Protein 2B1M (pdb70)

InterPro domains:
  IPR000668 Peptidase C1A, papain C-terminal [PF00112] (2-223)
  IPR000668 Peptidase C1A, papain C-terminal [PR00705] (20-35)
  IPR000668 Peptidase C1A, papain C-terminal [PR00705] (168-178)
  IPR000668 Peptidase C1A, papain C-terminal [PR00705] (183-189)
  IPR000668 Peptidase C1A, papain C-terminal [SM00645] (2-223)
  IPR013128 Peptidase C1A [PTHR12411] (5-216)
  IPR025661 Cysteine peptidase, asparagine active site [PS00640] (183-202)
  IPR038765 Papain-like cysteine peptidase superfamily [SSF54001] (2-223)
  IPR039417 Papain-like cysteine endopeptidase [cd02248] (3-222)

Secondary structure (DSSP, 8-state):
--S-EEGGGTT--PPP-B--SS--HHHHHHHHHHHHHHHHHHS----B-HHHHHHH-TTSBTTTB--HHHHHHHHHHTT-B-BTTTS---SS-----GGG----B--SEEEEEE--TTS-HHHHHHHHHHHHHHS-EEEEE--TTGGG--SSEE--TT--SSPP--EEEEEEEEEEETTEEEEEEE-SB-TTSTBTTEEEEE--SS-TT-GGGTTSEEEEEE---

Foldseek 3Di:
DDQKDFLVVVPQFDAFAALPQFLQQQLVQQQRQLQNQLCVAPVDGFAFDSLLCLAPLVVAPRRQGGHNQSSLVVQQVLVATAGCVVRPDPSGHDHNPSVVGDDGRGFDHKDKDADDPVDFQVRLVVVQQVVLVNTKKKFFFQCPCQVVAAEDEDEQPPADPPQDRRHMWIFNMWHADPRWIWTWTAGRRALNGYPRRIHTYTGPPGDSLGRSSRSGMIMHTHHHD

Sequence (225 aa):
APESWDWSKKGVITKVKFQGQCGSGWAFSATGAIEAAHAIATGNLVSLSEQELIDCVDESEGCYNGWHYQSFEWVVKHGGIASEADYPYKARDGKCKANEIQDKVTIDNYGVQILSNESTESEAESSLQSFVLEQPISVSIDAKDFHFYSGGIYDGGNCSSPYGINHFVLIVGYGSEDGVDYWIAKNSWGEDWGIDGYIRIQRNTGNLLGVCGMNYFASYPIIEK

Radius of gyration: 16.28 Å; Cα contacts (8 Å, |Δi|>4): 530; chains: 1; bounding box: 42×42×36 Å

Nearest PDB structures (foldseek):
  2b1m-assembly1_A  TM=1.004E+00  e=3.656E-56  Pachyrhizus erosus
  2pns-assembly2_B  TM=9.482E-01  e=2.537E-30  Tabernaemontana divaricata
  1o0e-assembly2_B  TM=9.502E-01  e=4.317E-30  Tabernaemontana divaricata
  5ef4-assembly2_B  TM=9.274E-01  e=1.403E-27  Ambrosia artemisiifolia
  8v57-assembly1_A  TM=9.254E-01  e=4.066E-27  Mus musculus

Structure (mmCIF, N/CA/C/O backbone):
data_2B1M
#
_entry.id   2B1M
#
_cell.length_a   61.518
_cell.length_b   61.518
_cell.length_c   142.191
_cell.angle_alpha   90.00
_cell.angle_beta   90.00
_cell.angle_gamma   90.00
#
_symmetry.space_group_name_H-M   'P 41 21 2'
#
loop_
_entity.id
_entity.type
_entity.pdbx_description
1 polymer SPE31
2 branched alpha-L-fucopyranose-(1-3)-[2-acetamido-2-deoxy-beta-D-glucopyranose-(1-4)]2-acetamido-2-deoxy-beta-D-glucopyranose
3 non-polymer 'TETRAETHYLENE GLYCOL'
4 non-polym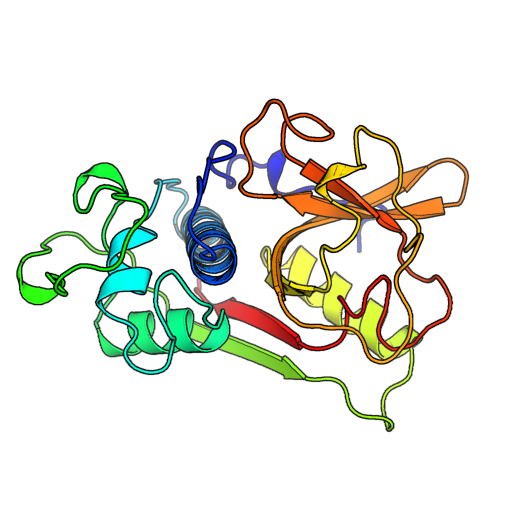er DI(HYDROXYETHYL)ETHER
5 water water
#
loop_
_atom_site.group_PDB
_atom_site.id
_atom_site.type_symbol
_atom_site.label_atom_id
_atom_site.label_alt_id
_atom_site.label_comp_id
_atom_site.label_asym_id
_atom_site.label_entity_id
_atom_site.label_seq_id
_atom_site.pdbx_PDB_ins_code
_atom_site.Cartn_x
_atom_site.Cartn_y
_atom_site.Cartn_z
_atom_site.occupancy
_atom_site.B_iso_or_equiv
_atom_site.auth_seq_id
_atom_site.auth_comp_id
_atom_site.auth_asym_id
_atom_site.auth_atom_id
_atom_site.pdbx_PDB_model_num
ATOM 1 N N . ALA A 1 2 ? 21.499 31.518 14.142 1.00 39.67 2 ALA A N 1
ATOM 2 C CA . ALA A 1 2 ? 21.319 31.386 15.617 1.00 38.75 2 ALA A CA 1
ATOM 3 C C . ALA A 1 2 ? 22.658 31.214 16.321 1.00 37.20 2 ALA A C 1
ATOM 4 O O . ALA A 1 2 ? 23.558 30.546 15.810 1.00 38.58 2 ALA A O 1
ATOM 6 N N . PRO A 1 3 ? 22.806 31.816 17.510 1.00 34.77 3 PRO A N 1
ATOM 7 C CA . PRO A 1 3 ? 24.047 31.722 18.285 1.00 34.74 3 PRO A CA 1
ATOM 8 C C . PRO A 1 3 ? 24.309 30.281 18.724 1.00 33.05 3 PRO A C 1
ATOM 9 O O . PRO A 1 3 ? 23.378 29.483 18.830 1.00 31.93 3 PRO A O 1
ATOM 13 N N . GLU A 1 4 ? 25.574 29.954 18.977 1.00 32.51 4 GLU A N 1
ATOM 14 C CA . GLU A 1 4 ? 25.941 28.616 19.435 1.00 32.68 4 GLU A CA 1
ATOM 15 C C . GLU A 1 4 ? 25.531 28.521 20.900 1.00 31.58 4 GLU A C 1
ATOM 16 O O . GLU A 1 4 ? 25.264 27.437 21.422 1.00 32.05 4 GLU A O 1
ATOM 18 N N . SER A 1 5 ? 25.499 29.677 21.559 1.00 29.08 5 SER A N 1
ATOM 19 C CA . SER A 1 5 ? 25.095 29.766 22.955 1.00 25.98 5 SER A CA 1
ATOM 20 C C . SER A 1 5 ? 24.399 31.106 23.156 1.00 25.74 5 SER A C 1
ATOM 21 O O . SER A 1 5 ? 24.608 32.047 22.387 1.00 27.41 5 SER A O 1
ATOM 24 N N . TRP A 1 6 ? 23.563 31.185 24.184 1.00 22.28 6 TRP A N 1
ATOM 25 C CA . TRP A 1 6 ? 22.824 32.404 24.486 1.00 19.54 6 TRP A CA 1
ATOM 26 C C . TRP A 1 6 ? 22.339 32.336 25.929 1.00 19.17 6 TRP A C 1
ATOM 27 O O . TRP A 1 6 ? 21.892 31.288 26.389 1.00 18.47 6 TRP A O 1
ATOM 38 N N . ASP A 1 7 ? 22.435 33.451 26.643 1.00 19.52 7 ASP A N 1
ATOM 39 C CA . ASP A 1 7 ? 22.005 33.486 28.033 1.00 21.03 7 ASP A CA 1
ATOM 40 C C . ASP A 1 7 ? 21.369 34.825 28.399 1.00 19.80 7 ASP A C 1
ATOM 41 O O . ASP A 1 7 ? 22.069 35.820 28.605 1.00 17.88 7 ASP A O 1
ATOM 46 N N . TRP A 1 8 ? 20.040 34.837 28.485 1.00 20.20 8 TRP A N 1
ATOM 47 C CA . TRP A 1 8 ? 19.298 36.041 28.842 1.00 19.37 8 TRP A CA 1
ATOM 48 C C . TRP A 1 8 ? 19.654 36.549 30.242 1.00 17.67 8 TRP A C 1
ATOM 49 O O . TRP A 1 8 ? 19.526 37.741 30.517 1.00 20.44 8 TRP A O 1
ATOM 60 N N . SER A 1 9 ? 20.102 35.657 31.124 1.00 15.09 9 SER A N 1
ATOM 61 C CA . SER A 1 9 ? 20.443 36.071 32.485 1.00 19.80 9 SER A CA 1
ATOM 62 C C . SER A 1 9 ? 21.675 36.976 32.531 1.00 20.80 9 SER A C 1
ATOM 63 O O . SER A 1 9 ? 22.020 37.511 33.582 1.00 24.11 9 SER A O 1
ATOM 66 N N . LYS A 1 10 ? 22.331 37.140 31.385 1.00 23.07 10 LYS A N 1
ATOM 67 C CA . LYS A 1 10 ? 23.507 38.000 31.278 1.00 25.49 10 LYS A CA 1
ATOM 68 C C . LYS A 1 10 ? 23.132 39.269 30.511 1.00 25.35 10 LYS A C 1
ATOM 69 O O . LYS A 1 10 ? 23.970 40.150 30.305 1.00 26.95 10 LYS A O 1
ATOM 75 N N . LYS A 1 11 ? 21.871 39.358 30.097 1.00 22.14 11 LYS A N 1
ATOM 76 C CA . LYS A 1 11 ? 21.394 40.495 29.312 1.00 22.38 11 LYS A CA 1
ATOM 77 C C . LYS A 1 11 ? 20.602 41.545 30.088 1.00 20.36 11 LYS A C 1
ATOM 78 O O . LYS A 1 11 ? 20.008 42.435 29.483 1.00 20.35 11 LYS A O 1
ATOM 84 N N . GLY A 1 12 ? 20.586 41.441 31.415 1.00 20.97 12 GLY A N 1
ATOM 85 C CA . GLY A 1 12 ? 19.866 42.408 32.233 1.00 19.63 12 GLY A CA 1
ATOM 86 C C . GLY A 1 12 ? 18.347 42.323 32.177 1.00 21.09 12 GLY A C 1
ATOM 87 O O . GLY A 1 12 ? 17.652 43.320 32.410 1.00 18.60 12 GLY 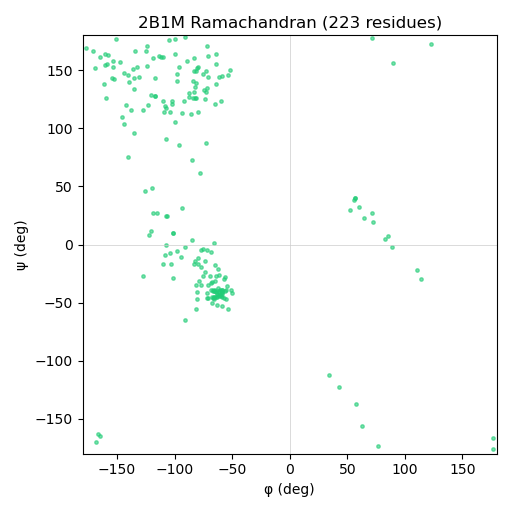A O 1
ATOM 88 N N . VAL A 1 13 ? 17.822 41.135 31.885 1.00 19.73 13 VAL A N 1
ATOM 89 C CA . VAL A 1 13 ? 16.378 40.946 31.796 1.00 19.94 13 VAL A CA 1
ATOM 90 C C . VAL A 1 13 ? 15.862 39.877 32.754 1.00 19.03 13 VAL A C 1
ATOM 91 O O . VAL A 1 13 ? 14.692 39.500 32.710 1.00 18.26 13 VAL A O 1
ATOM 95 N N . ILE A 1 14 ? 16.734 39.396 33.629 1.00 18.18 14 ILE A N 1
ATOM 96 C CA . ILE A 1 14 ? 16.344 38.373 34.590 1.00 19.87 14 ILE A CA 1
ATOM 97 C C . ILE A 1 14 ? 16.537 38.854 36.025 1.00 19.45 14 ILE A C 1
ATOM 98 O O . ILE A 1 14 ? 17.613 39.332 36.395 1.00 19.17 14 ILE A O 1
ATOM 103 N N . THR A 1 15 ? 15.488 38.728 36.832 1.00 20.08 15 THR A N 1
ATOM 104 C CA . THR A 1 15 ? 15.562 39.138 38.229 1.00 20.82 15 THR A CA 1
ATOM 105 C C . THR A 1 15 ? 16.440 38.144 38.987 1.00 20.94 15 THR A C 1
ATOM 106 O O . THR A 1 15 ? 16.811 37.097 38.451 1.00 21.53 15 THR A O 1
ATOM 110 N N . LYS A 1 16 ? 16.773 38.477 40.230 1.00 18.81 16 LYS A N 1
ATOM 111 C CA . LYS A 1 16 ? 17.596 37.599 41.055 1.00 18.72 16 LYS A CA 1
ATOM 112 C C . LYS A 1 16 ? 16.816 36.310 41.297 1.00 18.79 16 LYS A C 1
ATOM 113 O O . LYS A 1 16 ? 15.605 36.262 41.086 1.00 18.87 16 LYS A O 1
ATOM 119 N N . VAL A 1 17 ? 17.509 35.269 41.741 1.00 16.10 17 VAL A N 1
ATOM 120 C CA . VAL A 1 17 ? 16.860 34.000 42.029 1.00 18.58 17 VAL A CA 1
ATOM 121 C C . VAL A 1 17 ? 16.042 34.146 43.307 1.00 19.67 17 VAL A C 1
ATOM 122 O O . VAL A 1 17 ? 16.533 34.660 44.314 1.00 20.85 17 VAL A O 1
ATOM 126 N N . LYS A 1 18 ? 14.790 33.704 43.262 1.00 16.63 18 LYS A N 1
ATOM 127 C CA . LYS A 1 18 ? 13.912 33.798 44.417 1.00 16.89 18 LYS A CA 1
ATOM 128 C C . LYS A 1 18 ? 13.818 32.471 45.175 1.00 17.84 18 LYS A C 1
ATOM 129 O O . LYS A 1 18 ? 14.396 31.464 44.762 1.00 18.33 18 LYS A O 1
ATOM 135 N N . PHE A 1 19 ? 13.088 32.486 46.286 1.00 16.98 19 PHE A N 1
ATOM 136 C CA . PHE A 1 19 ? 12.923 31.314 47.145 1.00 19.50 19 PHE A CA 1
ATOM 137 C C . PHE A 1 19 ? 11.435 31.057 47.386 1.00 21.29 19 PHE A C 1
ATOM 138 O O . PHE A 1 19 ? 10.754 31.872 48.015 1.00 22.23 19 PHE A O 1
ATOM 146 N N . GLN A 1 20 ? 10.935 29.918 46.907 1.00 19.72 20 GLN A N 1
ATOM 147 C CA . GLN A 1 20 ? 9.514 29.584 47.045 1.00 19.47 20 GLN A CA 1
ATOM 148 C C . GLN A 1 20 ? 9.106 28.969 48.384 1.00 20.75 20 GLN A C 1
ATOM 149 O O . GLN A 1 20 ? 7.913 28.884 48.693 1.00 17.76 20 GLN A O 1
ATOM 155 N N . GLY A 1 21 ? 10.088 28.532 49.167 1.00 20.57 21 GLY A N 1
ATOM 156 C CA . GLY A 1 21 ? 9.796 27.932 50.457 1.00 21.86 21 GLY A CA 1
ATOM 157 C C . GLY A 1 21 ? 8.975 26.656 50.371 1.00 25.94 21 GLY A C 1
ATOM 158 O O . GLY A 1 21 ? 8.979 25.968 49.349 1.00 23.56 21 GLY A O 1
ATOM 159 N N . GLN A 1 22 ? 8.270 26.337 51.454 1.00 25.51 22 GLN A N 1
ATOM 160 C CA . GLN A 1 22 ? 7.439 25.139 51.508 1.00 27.12 22 GLN A CA 1
ATOM 161 C C . GLN A 1 22 ? 6.067 25.419 50.913 1.00 27.51 22 GLN A C 1
ATOM 162 O O . GLN A 1 22 ? 5.062 25.509 51.621 1.00 29.79 22 GLN A O 1
ATOM 168 N N . CYS A 1 23 ? 6.048 25.547 49.594 1.00 24.69 23 CYS A N 1
ATOM 169 C CA . CYS A 1 23 ? 4.840 25.832 48.835 1.00 21.69 23 CYS A CA 1
ATOM 170 C C . CYS A 1 23 ? 5.147 25.380 47.404 1.00 22.05 23 CYS A C 1
ATOM 171 O O . CYS A 1 23 ? 6.157 25.785 46.834 1.00 23.82 23 CYS A O 1
ATOM 174 N N . GLY A 1 24 ? 4.296 24.521 46.847 1.00 22.34 24 GLY A N 1
ATOM 175 C CA . GLY A 1 24 ? 4.508 24.025 45.493 1.00 20.91 24 GLY A CA 1
ATOM 176 C C . GLY A 1 24 ? 4.101 25.052 44.457 1.00 17.67 24 GLY A C 1
ATOM 177 O O . GLY A 1 24 ? 3.208 24.817 43.641 1.00 19.31 24 GLY A O 1
ATOM 178 N N . SER A 1 25 ? 4.776 26.194 44.483 1.00 17.84 25 SER A N 1
ATOM 179 C CA . SER A 1 25 ? 4.461 27.288 43.577 1.00 18.88 25 SER A CA 1
ATOM 180 C C . SER A 1 25 ? 5.478 27.514 42.466 1.00 18.67 25 SER A C 1
ATOM 181 O O . SER A 1 25 ? 5.587 28.623 41.944 1.00 18.21 25 SER A O 1
ATOM 184 N N . GLY A 1 26 ? 6.224 26.473 42.106 1.00 18.53 26 GLY A N 1
ATOM 185 C CA . GLY A 1 26 ? 7.203 26.622 41.042 1.00 18.52 26 GLY A CA 1
ATOM 186 C C . GLY A 1 26 ? 6.533 27.161 39.789 1.00 16.20 26 GLY A C 1
ATOM 187 O O . GLY A 1 26 ? 7.123 27.947 39.042 1.00 15.13 26 GLY A O 1
ATOM 188 N N . TRP A 1 27 ? 5.291 26.742 39.562 1.00 15.60 27 TRP A N 1
ATOM 189 C CA . TRP A 1 27 ? 4.539 27.192 38.394 1.00 17.23 27 TRP A CA 1
ATOM 190 C C . TRP A 1 27 ? 4.441 28.717 38.375 1.00 15.08 27 TRP A C 1
ATOM 191 O O . TRP A 1 27 ? 4.662 29.349 37.340 1.00 16.21 27 TRP A O 1
ATOM 202 N N . ALA A 1 28 ? 4.118 29.292 39.531 1.00 14.85 28 ALA A N 1
ATOM 203 C CA . ALA A 1 28 ? 3.982 30.738 39.694 1.00 15.76 28 ALA A CA 1
ATOM 204 C C . ALA A 1 28 ? 5.313 31.477 39.529 1.00 14.48 28 ALA A C 1
ATOM 205 O O . ALA A 1 28 ? 5.357 32.557 38.940 1.00 14.97 28 ALA A O 1
ATOM 207 N N . PHE A 1 29 ? 6.399 30.907 40.047 1.00 14.45 29 PHE A N 1
ATOM 208 C CA . PHE A 1 29 ? 7.698 31.561 39.908 1.00 16.44 29 PHE A CA 1
ATOM 209 C C . PHE A 1 29 ? 8.201 31.494 38.469 1.00 16.01 29 PHE A C 1
ATOM 210 O O . PHE A 1 29 ? 8.841 32.425 37.987 1.00 14.27 29 PHE A O 1
ATOM 218 N N . SER A 1 30 ? 7.908 30.398 37.779 1.00 16.26 30 SER A N 1
ATOM 219 C CA . SER A 1 30 ? 8.343 30.266 36.397 1.00 16.95 30 SER A CA 1
ATOM 220 C C . SER A 1 30 ? 7.576 31.274 35.549 1.00 14.13 30 SER A C 1
ATOM 221 O O . SER A 1 30 ? 8.110 31.817 34.581 1.00 16.03 30 SER A O 1
ATOM 224 N N . ALA A 1 31 ? 6.327 31.534 35.934 1.00 18.13 31 ALA A N 1
ATOM 225 C CA . ALA A 1 31 ? 5.472 32.481 35.221 1.00 16.43 31 ALA A CA 1
ATOM 226 C C . ALA A 1 31 ? 5.898 33.936 35.438 1.00 16.12 31 ALA A C 1
ATOM 227 O O . ALA A 1 31 ? 5.972 34.704 34.481 1.00 14.55 31 ALA A O 1
ATOM 229 N N . THR A 1 32 ? 6.175 34.319 36.684 1.00 16.48 32 THR A N 1
ATOM 230 C CA . THR A 1 32 ? 6.612 35.685 36.952 1.00 16.89 32 THR A CA 1
ATOM 231 C C . THR A 1 32 ? 7.976 35.907 36.303 1.00 15.49 32 THR A C 1
ATOM 232 O O . THR A 1 32 ? 8.234 36.965 35.728 1.00 14.78 32 THR A O 1
ATOM 236 N N . GLY A 1 33 ? 8.844 34.901 36.388 1.00 13.57 33 GLY A N 1
ATOM 237 C CA . GLY A 1 33 ? 10.164 35.012 35.793 1.00 11.34 33 GLY A CA 1
ATOM 238 C C . GLY A 1 33 ? 10.117 35.267 34.292 1.00 13.22 33 GLY A C 1
ATOM 239 O O . GLY A 1 33 ? 10.916 36.042 33.764 1.00 13.74 33 GLY A O 1
ATOM 240 N N . ALA A 1 34 ? 9.186 34.610 33.604 1.00 14.55 34 ALA A N 1
ATOM 241 C CA . ALA A 1 34 ? 9.027 34.771 32.159 1.00 15.65 34 ALA A CA 1
ATOM 242 C C . ALA A 1 34 ? 8.423 36.138 31.829 1.00 13.96 34 ALA A C 1
ATOM 243 O O . ALA A 1 34 ? 8.838 36.795 30.879 1.00 16.33 34 ALA A O 1
ATOM 245 N N . ILE A 1 35 ? 7.435 36.563 32.608 1.00 14.55 35 ILE A N 1
ATOM 246 C CA . ILE A 1 35 ? 6.815 37.863 32.370 1.00 15.90 35 ILE A CA 1
ATOM 247 C C . ILE A 1 35 ? 7.821 38.976 32.659 1.00 15.06 35 ILE A C 1
ATOM 248 O O . ILE A 1 35 ? 7.901 39.962 31.922 1.00 18.78 35 ILE A O 1
ATOM 253 N N . GLU A 1 36 ? 8.602 38.807 33.723 1.00 17.17 36 GLU A N 1
ATOM 254 C CA . GLU A 1 36 ? 9.611 39.799 34.079 1.00 16.36 36 GLU A CA 1
ATOM 255 C C . GLU A 1 36 ? 10.590 39.969 32.916 1.00 15.71 36 GLU A C 1
ATOM 256 O O . GLU A 1 36 ? 10.927 41.089 32.537 1.00 17.51 36 GLU A O 1
ATOM 262 N N 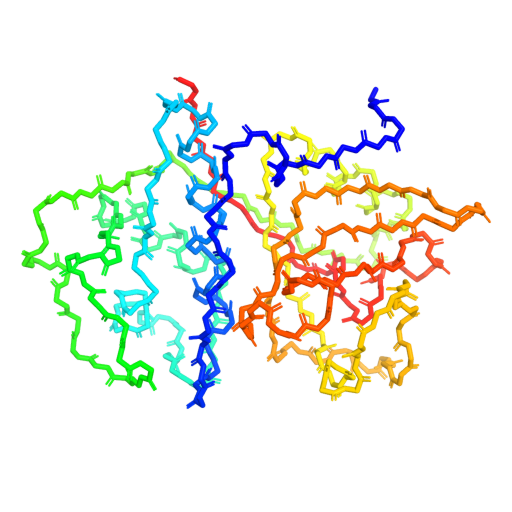. ALA A 1 37 ? 11.034 38.850 32.346 1.00 16.74 37 ALA A N 1
ATOM 263 C CA . ALA A 1 37 ? 11.971 38.882 31.224 1.00 18.15 37 ALA A CA 1
ATOM 264 C C . ALA A 1 37 ? 11.345 39.472 29.960 1.00 17.76 37 ALA A C 1
ATOM 265 O O . ALA A 1 37 ? 11.911 40.369 29.336 1.00 19.90 37 ALA A O 1
ATOM 267 N N . ALA A 1 38 ? 10.177 38.969 29.580 1.00 16.81 38 ALA A N 1
ATOM 268 C CA . ALA A 1 38 ? 9.513 39.467 28.383 1.00 16.88 38 ALA A CA 1
ATOM 269 C C . ALA A 1 38 ? 9.241 40.972 28.493 1.00 17.35 38 ALA A C 1
ATOM 270 O O . ALA A 1 38 ? 9.393 41.713 27.521 1.00 18.48 38 ALA A O 1
ATOM 272 N N . HIS A 1 39 ? 8.856 41.421 29.682 1.00 16.99 39 HIS A N 1
ATOM 273 C CA . HIS A 1 39 ? 8.570 42.836 29.899 1.00 17.43 39 HIS A CA 1
ATOM 274 C C . HIS A 1 39 ? 9.841 43.674 29.751 1.00 18.72 39 HIS A C 1
ATOM 275 O O . HIS A 1 39 ? 9.833 44.722 29.097 1.00 17.60 39 HIS A O 1
ATOM 282 N N . ALA A 1 40 ? 10.931 43.204 30.353 1.00 16.98 40 ALA A N 1
ATOM 283 C CA . ALA A 1 40 ? 12.211 43.904 30.289 1.00 19.63 40 ALA A CA 1
ATOM 284 C C . ALA A 1 40 ? 12.736 43.958 28.859 1.00 20.11 40 ALA A C 1
ATOM 285 O O . ALA A 1 40 ? 13.279 44.976 28.427 1.00 21.13 40 ALA A O 1
ATOM 287 N N . ILE A 1 41 ? 12.580 42.854 28.133 1.00 17.22 41 ILE A N 1
ATOM 288 C CA . ILE A 1 41 ? 13.029 42.777 26.747 1.00 18.67 41 ILE A CA 1
ATOM 289 C C . ILE A 1 41 ? 12.235 43.744 25.868 1.00 20.78 41 ILE A C 1
ATOM 290 O O . ILE A 1 41 ? 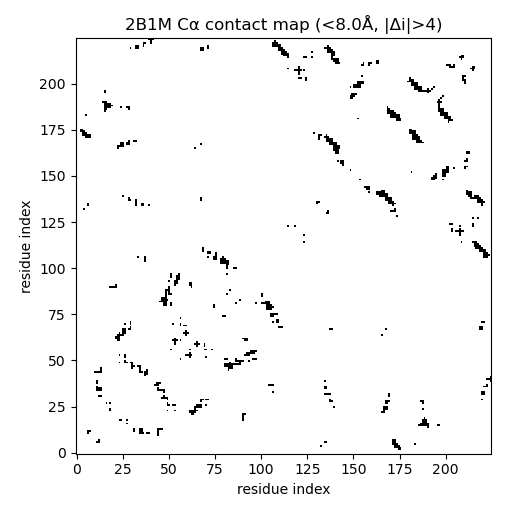12.792 44.408 24.998 1.00 20.69 41 ILE A O 1
ATOM 295 N N . ALA A 1 42 ? 10.934 43.835 26.119 1.00 21.92 42 ALA A N 1
ATOM 296 C CA . ALA A 1 42 ? 10.062 44.698 25.333 1.00 23.06 42 ALA A CA 1
ATOM 297 C C . ALA A 1 42 ? 10.062 46.180 25.714 1.00 22.81 42 ALA A C 1
ATOM 298 O O . ALA A 1 42 ? 9.936 47.045 24.845 1.00 25.71 42 ALA A O 1
ATOM 300 N N . THR A 1 43 ? 10.209 46.476 27.000 1.00 22.06 43 THR A N 1
ATOM 301 C CA . THR A 1 43 ? 10.156 47.860 27.466 1.00 22.78 43 THR A CA 1
ATOM 302 C C . THR A 1 43 ? 11.461 48.470 27.961 1.00 23.67 43 THR A C 1
ATOM 303 O O . THR A 1 43 ? 11.559 49.692 28.085 1.00 22.06 43 THR A O 1
ATOM 307 N N . GLY A 1 44 ? 12.450 47.631 28.259 1.00 22.16 44 GLY A N 1
ATOM 308 C CA . GLY A 1 44 ? 13.717 48.143 28.750 1.00 19.98 44 GLY A CA 1
ATOM 309 C C . GLY A 1 44 ? 13.725 48.364 30.254 1.00 21.43 44 GLY A C 1
ATOM 310 O O . GLY A 1 44 ? 14.674 48.925 30.802 1.00 25.24 44 GLY A O 1
ATOM 311 N N . ASN A 1 45 ? 12.667 47.923 30.926 1.00 19.71 45 ASN A N 1
ATOM 312 C CA . ASN A 1 45 ? 12.552 48.081 32.375 1.00 20.63 45 ASN A CA 1
ATOM 313 C C . ASN A 1 45 ? 12.367 46.726 33.043 1.00 20.36 45 ASN A C 1
ATOM 314 O O . ASN A 1 45 ? 11.400 46.021 32.756 1.00 19.52 45 ASN A O 1
ATOM 319 N N . LEU A 1 46 ? 13.292 46.365 33.929 1.00 19.80 46 LEU A N 1
ATOM 320 C CA . LEU A 1 46 ? 13.204 45.094 34.645 1.00 18.01 46 LEU A CA 1
ATOM 321 C C . LEU A 1 46 ? 12.697 45.319 36.064 1.00 19.92 46 LEU A C 1
ATOM 322 O O . LEU A 1 46 ? 13.310 46.050 36.845 1.00 19.57 46 LEU A O 1
ATOM 327 N N . VAL A 1 47 ? 11.576 44.685 36.393 1.00 19.02 47 VAL A N 1
ATOM 328 C CA . VAL A 1 47 ? 10.987 44.807 37.716 1.00 20.72 47 VAL A CA 1
ATOM 329 C C . VAL A 1 47 ? 10.471 43.447 38.179 1.00 22.84 47 VAL A C 1
ATOM 330 O O . VAL A 1 47 ? 9.913 42.683 37.392 1.00 21.85 47 VAL A O 1
ATOM 334 N N . SER A 1 48 ? 10.673 43.150 39.459 1.00 21.29 48 SER A N 1
ATOM 335 C CA . SER A 1 48 ? 10.237 41.885 40.042 1.00 19.49 48 SER A CA 1
ATOM 336 C C . SER A 1 48 ? 8.715 41.855 40.175 1.00 19.38 48 SER A C 1
ATOM 337 O O . SER A 1 48 ? 8.107 42.826 40.635 1.00 19.02 48 SER A O 1
ATOM 340 N N . LEU A 1 49 ? 8.105 40.734 39.786 1.00 16.91 49 LEU A N 1
ATOM 341 C CA . LEU A 1 49 ? 6.650 40.595 39.831 1.00 17.46 49 LEU A CA 1
ATOM 342 C C . LEU A 1 49 ? 6.129 39.598 40.872 1.00 18.05 49 LEU A C 1
ATOM 343 O O . LEU A 1 49 ? 6.861 38.732 41.349 1.00 16.86 49 LEU A O 1
ATOM 348 N N . SER A 1 50 ? 4.847 39.727 41.198 1.00 18.50 50 SER A N 1
ATOM 349 C CA . SER A 1 50 ? 4.193 38.925 42.234 1.00 18.05 50 SER A CA 1
ATOM 350 C C . SER A 1 50 ? 3.722 37.492 41.982 1.00 16.23 50 SER A C 1
ATOM 351 O O . SER A 1 50 ? 2.787 37.253 41.216 1.00 16.50 50 SER A O 1
ATOM 354 N N . GLU A 1 51 ? 4.352 36.541 42.671 1.00 16.35 51 GLU A N 1
ATOM 355 C CA . GLU A 1 51 ? 3.959 35.137 42.567 1.00 17.03 51 GLU A CA 1
ATOM 356 C C . GLU A 1 51 ? 2.696 34.933 43.403 1.00 17.10 51 GLU A C 1
ATOM 357 O O . GLU A 1 51 ? 1.831 34.131 43.056 1.00 16.35 51 GLU A O 1
ATOM 363 N N . GLN A 1 52 ? 2.603 35.659 44.517 1.00 18.66 52 GLN A N 1
ATOM 364 C CA . GLN A 1 52 ? 1.455 35.535 45.410 1.00 15.98 52 GLN A CA 1
ATOM 365 C C . GLN A 1 52 ? 0.146 35.893 44.712 1.00 14.67 52 GLN A C 1
ATOM 366 O O . GLN A 1 52 ? -0.872 35.246 44.943 1.00 18.56 52 GLN A O 1
ATOM 372 N N . GLU A 1 53 ? 0.158 36.918 43.864 1.00 16.57 53 GLU A N 1
ATOM 373 C CA . GLU A 1 53 ? -1.076 37.272 43.164 1.00 19.42 53 GLU A CA 1
ATOM 374 C C . GLU A 1 53 ? -1.561 36.077 42.335 1.00 19.76 53 GLU A C 1
ATOM 375 O O . GLU A 1 53 ? -2.755 35.786 42.292 1.00 18.89 53 GLU A O 1
ATOM 381 N N . LEU A 1 54 ? -0.636 35.373 41.688 1.00 14.92 54 LEU A N 1
ATOM 382 C CA . LEU A 1 54 ? -1.022 34.211 40.889 1.00 16.18 54 LEU A CA 1
ATOM 383 C C . LEU A 1 54 ? -1.557 33.099 41.785 1.00 13.99 54 LEU A C 1
ATOM 384 O O . LEU A 1 54 ? -2.588 32.491 41.495 1.00 15.57 54 LEU A O 1
ATOM 389 N N . ILE A 1 55 ? -0.846 32.837 42.876 1.00 16.42 55 ILE A N 1
ATOM 390 C CA . ILE A 1 55 ? -1.243 31.807 43.827 1.00 17.51 55 ILE A CA 1
ATOM 391 C C . ILE A 1 55 ? -2.669 32.023 44.337 1.00 18.55 55 ILE A C 1
ATOM 392 O O . ILE A 1 55 ? -3.469 31.085 44.371 1.00 18.17 55 ILE A O 1
ATOM 397 N N . ASP A 1 56 ? -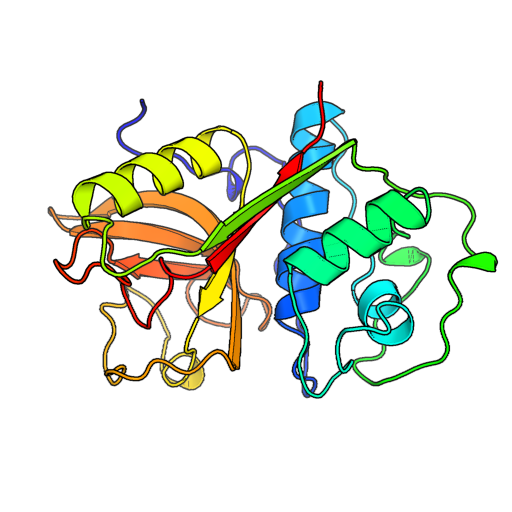2.980 33.261 44.717 1.00 18.57 56 ASP A N 1
ATOM 398 C CA . ASP A 1 56 ? -4.301 33.608 45.247 1.00 21.48 56 ASP A CA 1
ATOM 399 C C . ASP A 1 56 ? -5.393 33.782 44.201 1.00 21.89 56 ASP A C 1
ATOM 400 O O . ASP A 1 56 ? -6.562 33.499 44.467 1.00 20.51 56 ASP A O 1
ATOM 405 N N . CYS A 1 57 ? -5.014 34.245 43.015 1.00 20.31 57 CYS A N 1
ATOM 406 C CA . CYS A 1 57 ? -5.997 34.551 41.984 1.00 20.65 57 CYS A CA 1
ATOM 407 C C . CYS A 1 57 ? -6.258 33.594 40.828 1.00 21.73 57 CYS A C 1
ATOM 408 O O . CYS A 1 57 ? -7.365 33.580 40.296 1.00 20.79 57 CYS A O 1
ATOM 411 N N . VAL A 1 58 ? -5.261 32.815 40.417 1.00 21.26 58 VAL A N 1
ATOM 412 C CA . VAL A 1 58 ? -5.466 31.879 39.311 1.00 20.92 58 VAL A CA 1
ATOM 413 C C . VAL A 1 58 ? -6.336 30.720 39.802 1.00 21.21 58 VAL A C 1
ATOM 414 O O . VAL A 1 58 ? -5.825 29.694 40.256 1.00 20.97 58 VAL A O 1
ATOM 418 N N . ASP A 1 59 ? -7.653 30.903 39.712 1.00 22.29 59 ASP A N 1
ATOM 419 C CA . ASP A 1 59 ? -8.620 29.900 40.162 1.00 25.21 59 ASP A CA 1
ATOM 420 C C . ASP A 1 59 ? -8.482 28.521 39.527 1.00 26.00 59 ASP A C 1
ATOM 421 O O . ASP A 1 59 ? -8.863 27.520 40.135 1.00 22.54 59 ASP A O 1
ATOM 426 N N . GLU A 1 60 ? -7.962 28.460 38.305 1.00 25.97 60 GLU A N 1
ATOM 427 C CA . GLU A 1 60 ? -7.807 27.172 37.639 1.00 27.86 60 GLU A CA 1
ATOM 428 C C . GLU A 1 60 ? -6.659 26.353 38.228 1.00 25.63 60 GLU A C 1
ATOM 429 O O . GLU A 1 60 ? -6.643 25.130 38.114 1.00 23.03 60 GLU A O 1
ATOM 435 N N . SER A 1 61 ? -5.704 27.030 38.858 1.00 23.14 61 SER A N 1
ATOM 436 C CA . SER A 1 61 ? -4.579 26.346 39.490 1.00 24.02 61 SER A CA 1
ATOM 437 C C . SER A 1 61 ? -4.948 26.054 40.938 1.00 24.89 61 SER A C 1
ATOM 438 O O . SER A 1 61 ? -6.027 26.428 41.392 1.00 26.27 61 SER A O 1
ATOM 441 N N . GLU A 1 62 ? -4.050 25.396 41.664 1.00 26.64 62 GLU A N 1
ATOM 442 C CA . GLU A 1 62 ? -4.313 25.050 43.056 1.00 28.82 62 GLU A CA 1
ATOM 443 C C . GLU A 1 62 ? -3.322 25.645 44.059 1.00 24.60 62 GLU A C 1
ATOM 444 O O . GLU A 1 62 ? -2.808 24.940 44.925 1.00 24.89 62 GLU A O 1
ATOM 450 N N . GLY A 1 63 ? -3.064 26.943 43.933 1.00 25.28 63 GLY A N 1
ATOM 451 C CA . GLY A 1 63 ? -2.159 27.628 44.839 1.00 23.53 63 GLY A CA 1
ATOM 452 C C . GLY A 1 63 ? -0.871 26.908 45.199 1.00 26.80 63 GLY A C 1
ATOM 453 O O . GLY A 1 63 ? -0.088 26.546 44.321 1.00 23.16 63 GLY A O 1
ATOM 454 N N . CYS A 1 64 ? -0.652 26.699 46.497 1.00 23.07 64 CYS A N 1
ATOM 455 C CA . CYS A 1 64 ? 0.560 26.036 46.963 1.00 23.17 64 CYS A CA 1
ATOM 456 C C . CYS A 1 64 ? 0.610 24.525 46.762 1.00 23.80 64 CYS A C 1
ATOM 457 O O . CYS A 1 64 ? 1.622 23.899 47.078 1.00 25.01 64 CYS A O 1
ATOM 460 N N . TYR A 1 65 ? -0.467 23.928 46.257 1.00 23.60 65 TYR A N 1
ATOM 461 C CA . TYR A 1 65 ? -0.451 22.489 46.007 1.00 25.20 65 TYR A CA 1
ATOM 462 C C . TYR A 1 65 ? 0.262 22.295 44.674 1.00 27.27 65 TYR A C 1
ATOM 463 O O . TYR A 1 65 ? 1.231 21.545 44.575 1.00 24.80 65 TYR A O 1
ATOM 472 N N . ASN A 1 66 ? -0.244 22.973 43.648 1.00 25.60 66 ASN A N 1
ATOM 473 C CA . ASN A 1 66 ? 0.346 22.946 42.314 1.00 24.72 66 ASN A CA 1
ATOM 474 C C . ASN A 1 66 ? -0.450 23.880 41.414 1.00 22.90 66 ASN A C 1
ATOM 475 O O . ASN A 1 66 ? -1.516 24.360 41.795 1.00 23.50 66 ASN A O 1
ATOM 480 N N . GLY A 1 67 ? 0.078 24.148 40.226 1.00 24.03 67 GLY A N 1
ATOM 481 C CA . GLY A 1 67 ? -0.596 25.041 39.301 1.00 18.75 67 GLY A CA 1
ATOM 482 C C . GLY A 1 67 ? 0.029 24.984 37.925 1.00 18.41 67 GLY A C 1
ATOM 483 O O . GLY A 1 67 ? 0.872 24.125 37.657 1.00 17.84 67 GLY A O 1
ATOM 484 N N . TRP A 1 68 ? -0.364 25.904 37.051 1.00 15.92 68 TRP A N 1
ATOM 485 C CA . TRP A 1 68 ? 0.155 25.905 35.692 1.00 16.25 68 TRP A CA 1
ATOM 486 C C . TRP A 1 68 ? 0.670 27.233 35.177 1.00 16.98 68 TRP A C 1
ATOM 487 O O . TRP A 1 68 ? 0.117 28.295 35.471 1.00 16.67 68 TRP A O 1
ATOM 498 N N . HIS A 1 69 ? 1.726 27.150 34.376 1.00 16.72 69 HIS A N 1
ATOM 499 C CA . HIS A 1 69 ? 2.326 28.329 33.783 1.00 16.97 69 HIS A CA 1
ATOM 500 C C . HIS A 1 69 ? 1.381 29.008 32.788 1.00 17.29 69 HIS A C 1
ATOM 501 O O . HIS A 1 69 ? 1.227 30.228 32.817 1.00 17.94 69 HIS A O 1
ATOM 508 N N . TYR A 1 70 ? 0.734 28.231 31.919 1.00 15.97 70 TYR A N 1
ATOM 509 C CA . TYR A 1 70 ? -0.159 28.832 30.926 1.00 16.91 70 TYR A CA 1
ATOM 510 C C . TYR A 1 70 ? -1.414 29.462 31.541 1.00 19.07 70 TYR A C 1
ATOM 511 O O . TYR A 1 70 ? -1.925 30.457 31.028 1.00 16.54 70 TYR A O 1
ATOM 520 N N . GLN A 1 71 ? -1.910 28.890 32.635 1.00 19.16 71 GLN A N 1
ATOM 521 C CA . GLN A 1 71 ? -3.093 29.439 33.290 1.00 19.04 71 GLN A CA 1
ATOM 522 C C . GLN A 1 71 ? -2.746 30.783 33.933 1.00 20.05 71 GLN A C 1
ATOM 523 O O . GLN A 1 71 ? -3.604 31.653 34.092 1.00 17.23 71 GLN A O 1
ATOM 529 N N . SER A 1 72 ? -1.478 30.949 34.296 1.00 17.79 72 SER A N 1
ATOM 530 C CA . SER A 1 72 ? -1.020 32.191 34.903 1.00 19.19 72 SER A CA 1
ATOM 531 C C . SER A 1 72 ? -0.997 33.298 33.846 1.00 20.00 72 SER A C 1
ATOM 532 O O . SER A 1 72 ? -1.458 34.412 34.093 1.00 18.62 72 SER A O 1
ATOM 535 N N . PHE A 1 73 ? -0.458 32.985 32.670 1.00 15.98 73 PHE A N 1
ATOM 536 C CA . PHE A 1 73 ? -0.385 33.958 31.581 1.00 17.93 73 PHE A CA 1
ATOM 537 C C . PHE A 1 73 ? -1.796 34.360 31.145 1.00 15.95 73 PHE A C 1
ATOM 538 O O . PHE A 1 73 ? -2.079 35.535 30.909 1.00 17.61 73 PHE A O 1
ATOM 546 N N . GLU A 1 74 ? -2.683 33.376 31.046 1.00 20.51 74 GLU A N 1
ATOM 547 C CA . GLU A 1 74 ? -4.060 33.637 30.647 1.00 19.87 74 GLU A CA 1
ATOM 548 C C . GLU A 1 74 ? -4.723 34.575 31.652 1.00 18.54 74 GLU A C 1
ATOM 549 O O . GLU A 1 74 ? -5.429 35.511 31.271 1.00 16.09 74 GLU A O 1
ATOM 555 N N . TRP A 1 75 ? -4.494 34.318 32.937 1.00 17.74 75 TRP A N 1
ATOM 556 C CA . TRP A 1 75 ? -5.065 35.145 33.998 1.00 16.86 75 TRP A CA 1
ATOM 557 C C . TRP A 1 75 ? -4.565 36.585 33.882 1.00 17.32 75 TRP A C 1
ATOM 558 O O . TRP A 1 75 ? -5.328 37.533 34.066 1.00 16.90 75 TRP A O 1
ATOM 569 N N . VAL A 1 76 ? -3.278 36.738 33.577 1.00 16.34 76 VAL A N 1
ATOM 570 C CA . VAL A 1 76 ? -2.658 38.052 33.449 1.00 16.68 76 VAL A CA 1
ATOM 571 C C . VAL A 1 76 ? -3.237 38.854 32.284 1.00 15.59 76 VAL A C 1
ATOM 572 O O . VAL A 1 76 ? -3.430 40.067 32.393 1.00 14.56 76 VAL A O 1
ATOM 576 N N . VAL A 1 77 ? -3.515 38.179 31.172 1.00 15.97 77 VAL A N 1
ATOM 577 C CA . VAL A 1 77 ? -4.107 38.840 30.015 1.00 18.34 77 VAL A CA 1
ATOM 578 C C . VAL A 1 77 ? -5.528 39.273 30.377 1.00 16.58 77 VAL A C 1
ATOM 579 O O . VAL A 1 77 ? -5.947 40.393 30.102 1.00 18.41 77 VAL A O 1
ATOM 583 N N . LYS A 1 78 ? -6.258 38.366 31.011 1.00 18.28 78 LYS A N 1
ATOM 584 C CA . LYS A 1 78 ? -7.639 38.608 31.399 1.00 22.31 78 LYS A CA 1
ATOM 585 C C . LYS A 1 78 ? -7.826 39.711 32.446 1.00 20.65 78 LYS A C 1
ATOM 586 O O . LYS A 1 78 ? -8.846 40.410 32.443 1.00 19.04 78 LYS A O 1
ATOM 592 N N . HIS A 1 79 ? -6.843 39.875 33.328 1.00 18.88 79 HIS A N 1
ATOM 593 C CA . HIS A 1 79 ? -6.941 40.877 34.382 1.00 19.71 79 HIS A CA 1
ATOM 594 C C . HIS A 1 79 ? -6.083 42.124 34.230 1.00 19.19 79 HIS A C 1
ATOM 595 O O . HIS A 1 79 ? -5.750 42.781 35.215 1.00 20.50 79 HIS A O 1
ATOM 602 N N . GLY A 1 80 ? -5.727 42.442 32.991 1.00 20.11 80 GLY A N 1
ATOM 603 C CA . GLY A 1 80 ? -4.952 43.640 32.721 1.00 23.35 80 GLY A CA 1
ATOM 604 C C . GLY A 1 80 ? -3.543 43.749 33.271 1.00 22.30 80 GLY A C 1
ATOM 605 O O . GLY A 1 80 ? -3.031 44.854 33.431 1.00 22.42 80 GLY A O 1
ATOM 606 N N . GLY A 1 81 ? -2.905 42.627 33.574 1.00 22.55 81 GLY A N 1
ATOM 607 C CA . GLY A 1 81 ? -1.547 42.707 34.074 1.00 18.93 81 GLY A CA 1
ATOM 608 C C . GLY A 1 81 ? -1.321 42.069 35.425 1.00 22.97 81 GLY A C 1
ATOM 609 O O . GLY A 1 81 ? -2.263 41.661 36.109 1.00 20.63 81 GLY A O 1
ATOM 610 N N . ILE A 1 82 ? -0.054 41.999 35.813 1.00 21.43 82 ILE A N 1
ATOM 611 C CA . ILE A 1 82 ? 0.327 41.398 37.079 1.00 17.92 82 ILE A CA 1
ATOM 612 C C . ILE A 1 82 ? 0.979 42.426 38.010 1.00 18.03 82 ILE A C 1
ATOM 613 O O . ILE A 1 82 ? 1.707 43.316 37.564 1.00 17.93 82 ILE A O 1
ATOM 618 N N . ALA A 1 83 ? 0.699 42.292 39.302 1.00 18.83 83 ALA A N 1
ATOM 619 C CA . ALA A 1 83 ? 1.224 43.191 40.328 1.00 16.85 83 ALA A CA 1
ATOM 620 C C . ALA A 1 83 ? 2.715 42.976 40.548 1.00 17.88 83 ALA A C 1
ATOM 621 O O . ALA A 1 83 ? 3.262 41.942 40.169 1.00 17.58 83 ALA A O 1
ATOM 623 N N . SER A 1 84 ? 3.368 43.953 41.170 1.00 16.04 84 SER A N 1
ATOM 624 C CA . SER A 1 84 ? 4.798 43.851 41.435 1.00 16.67 84 SER A CA 1
ATOM 625 C C . SER A 1 84 ? 5.031 43.058 42.712 1.00 17.52 84 SER A C 1
ATOM 626 O O . SER A 1 84 ? 4.129 42.906 43.537 1.00 14.57 84 SER A O 1
ATOM 629 N N . GLU A 1 85 ? 6.249 42.550 42.859 1.00 18.56 85 GLU A N 1
ATOM 630 C CA . GLU A 1 85 ? 6.635 41.779 44.032 1.00 21.44 85 GLU A CA 1
ATOM 631 C C . GLU A 1 85 ? 6.447 42.645 45.276 1.00 20.04 85 GLU A C 1
ATOM 632 O O . GLU A 1 85 ? 5.973 42.176 46.315 1.00 24.59 85 GLU A O 1
ATOM 638 N N . ALA A 1 86 ? 6.820 43.914 45.152 1.00 21.95 86 ALA A N 1
ATOM 639 C CA . ALA A 1 86 ? 6.714 44.868 46.248 1.00 21.76 86 ALA A CA 1
ATOM 640 C C . ALA A 1 86 ? 5.269 45.126 46.686 1.00 23.04 86 ALA A C 1
ATOM 641 O O . ALA A 1 86 ? 4.968 45.134 47.880 1.00 24.11 86 ALA A O 1
ATOM 643 N N . ASP A 1 87 ? 4.375 45.322 45.722 1.00 22.83 87 ASP A N 1
ATOM 644 C CA . ASP A 1 87 ? 2.976 45.608 46.029 1.00 24.19 87 ASP A CA 1
ATOM 645 C C . ASP A 1 87 ? 2.108 44.425 46.451 1.00 24.18 87 ASP A C 1
ATOM 646 O O . ASP A 1 87 ? 1.055 44.617 47.057 1.00 23.39 87 ASP A O 1
ATOM 651 N N . TYR A 1 88 ? 2.532 43.207 46.135 1.00 21.94 88 TYR A N 1
ATOM 652 C CA . TYR A 1 88 ? 1.752 42.023 46.492 1.00 22.05 88 TYR A CA 1
ATOM 653 C C . TYR A 1 88 ? 2.764 40.969 46.932 1.00 23.43 88 TYR A C 1
ATOM 654 O O . TYR A 1 88 ? 3.055 40.023 46.199 1.00 23.42 88 TYR A O 1
ATOM 663 N N . PRO A 1 89 ? 3.315 41.132 48.150 1.00 22.91 89 PRO A N 1
ATOM 664 C CA . PRO A 1 89 ? 4.316 40.255 48.771 1.00 20.83 89 PRO A CA 1
ATOM 665 C C . PRO A 1 89 ? 4.002 38.766 48.813 1.00 19.26 89 PRO A C 1
ATOM 666 O O . PRO A 1 89 ? 2.844 38.350 48.896 1.00 21.46 89 PRO A O 1
ATOM 670 N N . TYR A 1 90 ? 5.069 37.974 48.783 1.00 19.17 90 TYR A N 1
ATOM 671 C CA . TYR A 1 90 ? 4.970 36.524 48.806 1.00 20.80 90 TYR A CA 1
ATOM 672 C C . TYR A 1 90 ? 4.778 36.006 50.234 1.00 22.70 90 TYR A C 1
ATOM 673 O O . TYR A 1 90 ? 5.560 36.328 51.127 1.00 24.53 90 TYR A O 1
ATOM 682 N N . LYS A 1 91 ? 3.733 35.208 50.436 1.00 23.70 91 LYS A N 1
ATOM 683 C CA . LYS A 1 91 ? 3.414 34.641 51.748 1.00 25.52 91 LYS A CA 1
ATOM 684 C C . LYS A 1 91 ? 3.697 33.141 51.814 1.00 29.30 91 LYS A C 1
ATOM 685 O O . LYS A 1 91 ? 3.635 32.532 52.883 1.00 30.13 91 LYS A O 1
ATOM 691 N N . ALA A 1 92 ? 3.994 32.545 50.666 1.00 28.17 92 ALA A N 1
ATOM 692 C CA . ALA A 1 92 ? 4.286 31.118 50.610 1.00 28.27 92 ALA A CA 1
ATOM 693 C C . ALA A 1 92 ? 3.128 30.254 51.097 1.00 28.12 92 ALA A C 1
ATOM 694 O O . ALA A 1 92 ? 3.342 29.192 51.676 1.00 26.21 92 ALA A O 1
ATOM 696 N N . ARG A 1 93 ? 1.903 30.718 50.879 1.00 29.60 93 ARG A N 1
ATOM 697 C CA . ARG A 1 93 ? 0.715 29.956 51.254 1.00 28.30 93 ARG A CA 1
ATOM 698 C C . ARG A 1 93 ? -0.509 30.544 50.563 1.00 28.45 93 ARG A C 1
ATOM 699 O O . ARG A 1 93 ? -0.470 31.673 50.087 1.00 29.48 93 ARG A O 1
ATOM 707 N N . ASP A 1 94 ? -1.586 29.768 50.491 1.00 29.15 94 ASP A N 1
ATOM 708 C CA . ASP A 1 94 ? -2.816 30.224 49.853 1.00 31.13 94 ASP A CA 1
ATOM 709 C C . ASP A 1 94 ? -3.337 31.480 50.542 1.00 33.49 94 ASP A C 1
ATOM 710 O O . ASP A 1 94 ? -3.201 31.634 51.755 1.00 35.97 94 ASP A O 1
ATOM 715 N N . GLY A 1 95 ? -3.920 32.383 49.761 1.00 30.11 95 GLY A N 1
ATOM 716 C CA . GLY A 1 95 ? -4.448 33.612 50.320 1.00 29.85 95 GLY A CA 1
ATOM 717 C C . GLY A 1 95 ? -5.623 34.126 49.513 1.00 30.39 95 GLY A C 1
ATOM 718 O O . GLY A 1 95 ? -5.990 33.535 48.494 1.00 28.10 95 GLY A O 1
ATOM 719 N N . LYS A 1 96 ? -6.223 35.220 49.968 1.00 30.10 96 LYS A N 1
ATOM 720 C CA . LYS A 1 96 ? -7.357 35.794 49.261 1.00 29.48 96 LYS A CA 1
ATOM 721 C C . LYS A 1 96 ? -6.865 36.664 48.118 1.00 25.32 96 LYS A C 1
ATOM 722 O O . LYS A 1 96 ? -5.936 37.454 48.287 1.00 25.21 96 LYS A O 1
ATOM 728 N N . CYS A 1 97 ? -7.492 36.519 46.956 1.00 22.76 97 CYS A N 1
ATOM 729 C CA . CYS A 1 97 ? -7.106 37.299 45.791 1.00 22.32 97 CYS A CA 1
ATOM 730 C C . CYS A 1 97 ? -7.369 38.789 46.008 1.00 23.24 97 CYS A C 1
ATOM 731 O O . CYS A 1 97 ? -8.506 39.200 46.249 1.00 23.97 97 CYS A O 1
ATOM 734 N N . LYS A 1 98 ? -6.311 39.593 45.917 1.00 22.88 98 LYS A N 1
ATOM 735 C CA . LYS A 1 98 ? -6.419 41.037 46.108 1.00 23.82 98 LYS A CA 1
ATOM 736 C C . LYS A 1 98 ? -6.086 41.810 44.838 1.00 21.55 98 LYS A C 1
ATOM 737 O O . LYS A 1 98 ? -5.648 42.956 44.906 1.00 21.75 98 LYS A O 1
ATOM 743 N N . ALA A 1 99 ? -6.298 41.184 43.683 1.00 21.31 99 ALA A N 1
ATOM 744 C CA . ALA A 1 99 ? -6.011 41.817 42.399 1.00 23.84 99 ALA A CA 1
ATOM 745 C C . ALA A 1 99 ? -6.715 43.163 42.211 1.00 24.00 99 ALA A C 1
ATOM 746 O O . ALA A 1 99 ? -6.130 44.096 41.664 1.00 24.92 99 ALA A O 1
ATOM 748 N N . ASN A 1 100 ? -7.961 43.262 42.666 1.00 26.44 100 ASN A N 1
ATOM 749 C CA . ASN A 1 100 ? -8.736 44.499 42.532 1.00 27.62 100 ASN A CA 1
ATOM 750 C C . ASN A 1 100 ? -8.127 45.690 43.274 1.00 28.28 100 ASN A C 1
ATOM 751 O O . ASN A 1 100 ? -8.421 46.844 42.959 1.00 27.47 100 ASN A O 1
ATOM 756 N N . GLU A 1 101 ? -7.283 45.412 44.260 1.00 25.84 101 GLU A N 1
ATOM 757 C CA . GLU A 1 101 ? -6.650 46.468 45.040 1.00 29.59 101 GLU A CA 1
ATOM 758 C C . GLU A 1 101 ? -5.304 46.917 44.472 1.00 30.36 101 GLU A C 1
ATOM 759 O O . GLU A 1 101 ? -4.678 47.833 45.002 1.00 33.33 101 GLU A O 1
ATOM 765 N N . ILE A 1 102 ? -4.867 46.277 43.391 1.00 29.99 102 ILE A N 1
ATOM 766 C CA . ILE A 1 102 ? -3.588 46.604 42.764 1.00 29.81 102 ILE A CA 1
ATOM 767 C C . ILE A 1 102 ? -3.705 47.729 41.740 1.00 31.52 102 ILE A C 1
ATOM 768 O O . ILE A 1 102 ? -4.564 47.693 40.858 1.00 31.29 102 ILE A O 1
ATOM 773 N N . GLN A 1 103 ? -2.836 48.726 41.859 1.00 32.79 103 GLN A N 1
ATOM 774 C CA . GLN A 1 103 ? -2.854 49.856 40.939 1.00 36.87 103 GLN A CA 1
ATOM 775 C C . GLN A 1 103 ? -1.954 49.661 39.727 1.00 35.96 103 GLN A C 1
ATOM 776 O O . GLN A 1 103 ? -2.434 49.596 38.596 1.00 38.42 103 GLN A O 1
ATOM 782 N N . ASP A 1 104 ? -0.649 49.573 39.964 1.00 34.02 104 ASP A N 1
ATOM 783 C CA . ASP A 1 104 ? 0.310 49.400 38.879 1.00 34.46 104 ASP A CA 1
ATOM 784 C C . ASP A 1 104 ? 0.436 47.936 38.471 1.00 31.16 104 ASP A C 1
ATOM 785 O O . ASP A 1 104 ? 0.603 47.053 39.313 1.00 30.73 104 ASP A O 1
ATOM 790 N N . LYS A 1 105 ? 0.348 47.683 37.170 1.00 27.58 105 LYS A N 1
ATOM 791 C CA . LYS A 1 105 ? 0.436 46.323 36.658 1.00 27.78 105 LYS A CA 1
ATOM 792 C C . LYS A 1 105 ? 1.326 46.245 35.427 1.00 25.77 105 LYS A C 1
ATOM 793 O O . LYS A 1 105 ? 1.448 47.214 34.673 1.00 25.78 105 LYS A O 1
ATOM 799 N N . VAL A 1 106 ? 1.956 45.090 35.240 1.00 23.19 106 VAL A N 1
ATOM 800 C CA . VAL A 1 106 ? 2.786 44.845 34.069 1.00 20.72 106 VAL A CA 1
ATOM 801 C C . VAL A 1 106 ? 1.891 43.976 33.194 1.00 21.11 106 VAL A C 1
ATOM 802 O O . VAL A 1 106 ? 1.423 42.924 33.631 1.00 18.05 106 VAL A O 1
ATOM 806 N N . THR A 1 107 ? 1.641 44.422 31.968 1.00 21.91 107 THR A N 1
ATOM 807 C CA . THR A 1 107 ? 0.768 43.682 31.064 1.00 20.72 107 THR A CA 1
ATOM 808 C C . THR A 1 107 ? 1.535 42.838 30.059 1.00 20.52 107 THR A C 1
ATOM 809 O O . THR A 1 107 ? 2.741 43.012 29.871 1.00 20.10 107 THR A O 1
ATOM 813 N N . ILE A 1 108 ? 0.826 41.901 29.435 1.00 20.41 108 ILE A N 1
ATOM 814 C CA . ILE A 1 108 ? 1.400 41.068 28.389 1.00 20.72 108 ILE A CA 1
ATOM 815 C C . ILE A 1 108 ? 0.367 41.098 27.272 1.00 21.78 108 ILE A C 1
ATOM 816 O O . ILE A 1 108 ? -0.818 41.289 27.531 1.00 23.05 108 ILE A O 1
ATOM 821 N N . ASP A 1 109 ? 0.816 40.926 26.035 1.00 21.69 109 ASP A N 1
ATOM 822 C CA . ASP A 1 109 ? -0.079 40.970 24.887 1.00 24.30 109 ASP A CA 1
ATOM 823 C C . ASP A 1 109 ? -0.838 39.668 24.675 1.00 26.10 109 ASP A C 1
ATOM 824 O O . ASP A 1 109 ? -2.028 39.671 24.347 1.00 28.91 109 ASP A O 1
ATOM 829 N N . ASN A 1 110 ? -0.147 38.552 24.861 1.00 22.19 110 ASN A N 1
ATOM 830 C CA . ASN A 1 110 ? -0.759 37.247 24.662 1.00 23.59 110 ASN A CA 1
ATOM 831 C C . ASN A 1 110 ? 0.185 36.227 25.278 1.00 20.63 110 ASN A C 1
ATOM 832 O O . ASN A 1 110 ? 1.046 36.578 26.084 1.00 18.90 110 ASN A O 1
ATOM 837 N N . TYR A 1 111 ? 0.016 34.964 24.911 1.00 17.99 111 TYR A N 1
ATOM 838 C CA . TYR A 1 111 ? 0.902 33.922 25.406 1.00 19.19 111 TYR A CA 1
ATOM 839 C C . TYR A 1 111 ? 0.854 32.722 24.473 1.00 19.31 111 TYR A C 1
ATOM 840 O O . TYR A 1 111 ? -0.118 32.525 23.740 1.00 20.12 111 TYR A O 1
ATOM 849 N N . GLY A 1 112 ? 1.922 31.936 24.483 1.00 17.92 112 GLY A N 1
ATOM 850 C CA . GLY A 1 112 ? 1.972 30.772 23.628 1.00 18.26 112 GLY A CA 1
ATOM 851 C C . GLY A 1 112 ? 2.089 29.504 24.437 1.00 21.90 112 GLY A C 1
ATOM 852 O O . GLY A 1 112 ? 2.471 29.532 25.610 1.00 22.12 112 GLY A O 1
ATOM 853 N N . VAL A 1 113 ? 1.738 28.388 23.811 1.00 20.00 113 VAL A N 1
ATOM 854 C CA . VAL A 1 113 ? 1.828 27.088 24.454 1.00 22.83 113 VAL A CA 1
ATOM 855 C C . VAL A 1 113 ? 2.240 26.064 23.413 1.00 23.63 113 VAL A C 1
ATOM 856 O O . VAL A 1 113 ? 1.920 26.201 22.233 1.00 22.18 113 VAL A O 1
ATOM 860 N N . GLN A 1 114 ? 2.990 25.061 23.845 1.00 21.72 114 GLN A N 1
ATOM 861 C CA . GLN A 1 114 ? 3.399 23.993 22.952 1.00 23.02 114 GLN A CA 1
ATOM 862 C C . GLN A 1 114 ? 3.446 22.708 23.744 1.00 22.92 114 GLN A C 1
ATOM 863 O O . GLN A 1 114 ? 4.298 22.523 24.615 1.00 20.97 114 GLN A O 1
ATOM 869 N N . ILE A 1 115 ? 2.493 21.836 23.449 1.00 22.86 115 ILE A N 1
ATOM 870 C CA . ILE A 1 115 ? 2.396 20.540 24.094 1.00 23.38 115 ILE A CA 1
ATOM 871 C C . ILE A 1 115 ? 2.796 19.517 23.038 1.00 23.73 115 ILE A C 1
ATOM 872 O O . ILE A 1 115 ? 2.166 19.432 21.985 1.00 23.44 115 ILE A O 1
ATOM 877 N N . LEU A 1 116 ? 3.852 18.759 23.307 1.00 22.38 116 LEU A N 1
ATOM 878 C CA . LEU A 1 116 ? 4.311 17.758 22.353 1.00 26.39 116 LEU A CA 1
ATOM 879 C C . LEU A 1 116 ? 3.384 16.553 22.288 1.00 26.14 116 LEU A C 1
ATOM 880 O O . LEU A 1 116 ? 2.741 16.195 23.272 1.00 26.58 116 LEU A O 1
ATOM 885 N N . SER A 1 117 ? 3.323 15.940 21.113 1.00 30.43 117 SER A N 1
ATOM 886 C CA . SER A 1 117 ? 2.512 14.751 20.887 1.00 32.36 117 SER A CA 1
ATOM 887 C C . SER A 1 117 ? 3.461 13.699 20.332 1.00 31.55 117 SER A C 1
ATOM 888 O O . SER A 1 117 ? 4.584 14.024 19.935 1.00 28.92 117 SER A O 1
ATOM 891 N N . ASN A 1 118 ? 3.014 12.447 20.305 1.00 35.17 118 ASN A N 1
ATOM 892 C CA . ASN A 1 118 ? 3.836 11.354 19.798 1.00 39.80 118 ASN A CA 1
ATOM 893 C C . ASN A 1 118 ? 4.106 11.501 18.306 1.00 40.34 118 ASN A C 1
ATOM 894 O O . ASN A 1 118 ? 4.763 10.658 17.700 1.00 42.66 118 ASN A O 1
ATOM 899 N N . GLU A 1 119 ? 3.603 12.579 17.717 1.00 40.92 119 GLU A N 1
ATOM 900 C CA . GLU A 1 119 ? 3.800 12.829 16.296 1.00 42.03 119 GLU A CA 1
ATOM 901 C C . GLU A 1 119 ? 5.003 13.729 16.041 1.00 41.03 119 GLU A C 1
ATOM 902 O O . GLU A 1 119 ? 5.440 13.882 14.901 1.00 41.55 119 GLU A O 1
ATOM 908 N N . SER A 1 120 ? 5.535 14.323 17.105 1.00 37.25 120 SER A N 1
ATOM 909 C CA . SER A 1 120 ? 6.695 15.201 16.984 1.00 32.68 120 SER A CA 1
ATOM 910 C C . SER A 1 120 ? 7.981 14.395 17.114 1.00 27.81 120 SER A C 1
ATOM 911 O O . SER A 1 120 ? 7.976 13.294 17.659 1.00 28.42 120 SER A O 1
ATOM 914 N N . THR A 1 121 ? 9.077 14.937 16.591 1.00 24.42 121 THR A N 1
ATOM 915 C CA . THR A 1 121 ? 10.378 14.282 16.685 1.00 21.40 121 THR A CA 1
ATOM 916 C C . THR A 1 121 ? 11.222 15.120 17.636 1.00 22.26 121 THR A C 1
ATOM 917 O O . THR A 1 121 ? 10.905 16.287 17.884 1.00 20.10 121 THR A O 1
ATOM 921 N N . GLU A 1 122 ? 12.288 14.539 18.172 1.00 22.17 122 GLU A N 1
ATOM 922 C CA . GLU A 1 122 ? 13.134 15.279 19.094 1.00 25.00 122 GLU A CA 1
ATOM 923 C C . GLU A 1 122 ? 13.759 16.496 18.422 1.00 23.15 122 GLU A C 1
ATOM 924 O O . GLU A 1 122 ? 13.855 17.558 19.028 1.00 21.15 122 GLU A O 1
ATOM 930 N N . SER A 1 123 ? 14.186 16.332 17.174 1.00 23.05 123 SER A N 1
ATOM 931 C CA . SER A 1 123 ? 14.806 17.419 16.427 1.00 22.14 123 SER A CA 1
ATOM 932 C C . SER A 1 123 ? 13.866 18.617 16.307 1.00 22.71 123 SER A C 1
ATOM 933 O O . SER A 1 123 ? 14.286 19.767 16.456 1.00 21.37 123 SER A O 1
ATOM 936 N N . GLU A 1 124 ? 12.594 18.343 16.031 1.00 21.27 124 GLU A N 1
ATOM 937 C CA . GLU A 1 124 ? 11.598 19.398 15.908 1.00 21.75 124 GLU A CA 1
ATOM 938 C C . GLU A 1 124 ? 11.343 20.036 17.271 1.00 20.28 124 GLU A C 1
ATOM 939 O O . GLU A 1 124 ? 11.177 21.249 17.370 1.00 19.26 124 GLU A O 1
ATOM 945 N N . ALA A 1 125 ? 11.313 19.215 18.318 1.00 15.84 125 ALA A N 1
ATOM 946 C CA . ALA A 1 125 ? 11.081 19.722 19.669 1.00 18.43 125 ALA A CA 1
ATOM 947 C C . ALA A 1 125 ? 12.213 20.665 20.066 1.00 17.20 125 ALA A C 1
ATOM 948 O O . ALA A 1 125 ? 11.969 21.790 20.492 1.00 19.81 125 ALA A O 1
ATOM 950 N N . GLU A 1 126 ? 13.451 20.199 19.918 1.00 19.61 126 GLU A N 1
ATOM 951 C CA . GLU A 1 126 ? 14.629 20.996 20.255 1.00 21.81 126 GLU A CA 1
ATOM 952 C C . GLU A 1 126 ? 14.689 22.285 19.435 1.00 23.43 126 GLU A C 1
ATOM 953 O O . GLU A 1 126 ? 14.978 23.357 19.965 1.00 21.26 126 GLU A O 1
ATOM 959 N N . SER A 1 127 ? 14.420 22.165 18.139 1.00 20.82 127 SER A N 1
ATOM 960 C CA . SER A 1 127 ? 14.432 23.307 17.229 1.00 23.60 127 SER A CA 1
ATOM 961 C C . SER A 1 127 ? 13.442 24.394 17.652 1.00 20.63 127 SER A C 1
ATOM 962 O O . SER A 1 127 ? 13.807 25.562 17.790 1.00 23.85 127 SER A O 1
ATOM 965 N N . SER A 1 128 ? 12.186 24.012 17.856 1.00 19.80 128 SER A N 1
ATOM 966 C CA . SER A 1 128 ? 11.169 24.978 18.254 1.00 21.69 128 SER A CA 1
ATOM 967 C C . SER A 1 128 ? 11.485 25.625 19.604 1.00 20.33 128 SER A C 1
ATOM 968 O O . SER A 1 128 ? 11.344 26.839 19.768 1.00 19.39 128 SER A O 1
ATOM 971 N N . LEU A 1 129 ? 11.916 24.818 20.569 1.00 18.73 129 LEU A N 1
ATOM 972 C CA . LEU A 1 129 ? 12.230 25.347 21.893 1.00 19.07 129 LEU A CA 1
ATOM 973 C C . LEU A 1 129 ? 13.377 26.348 21.858 1.00 18.68 129 LEU A C 1
ATOM 974 O O . LEU A 1 129 ? 13.295 27.404 22.483 1.00 18.40 129 LEU A O 1
ATOM 979 N N . GLN A 1 130 ? 14.447 26.025 21.134 1.00 19.36 130 GLN A N 1
ATOM 980 C CA . GLN A 1 130 ? 15.579 26.940 21.043 1.00 17.84 130 GLN A CA 1
ATOM 981 C C . GLN A 1 130 ? 15.111 28.232 20.396 1.00 18.27 130 GLN A C 1
ATOM 982 O O . GLN A 1 130 ? 15.539 29.325 20.773 1.00 18.25 130 GLN A O 1
ATOM 988 N N . SER A 1 131 ? 14.226 28.090 19.416 1.00 20.34 131 SER A N 1
ATOM 989 C CA . SER A 1 131 ? 13.670 29.228 18.695 1.00 20.09 131 SER A CA 1
ATOM 990 C C . SER A 1 131 ? 12.897 30.145 19.649 1.00 19.52 131 SER A C 1
ATOM 991 O O . SER A 1 131 ? 13.037 31.370 19.590 1.00 19.77 131 SER A O 1
ATOM 994 N N . PHE A 1 132 ? 12.087 29.554 20.527 1.00 18.06 132 PHE A N 1
ATOM 995 C CA . PHE A 1 132 ? 11.307 30.340 21.486 1.00 18.58 132 PHE A CA 1
ATOM 996 C C . PHE A 1 132 ? 12.226 31.045 22.476 1.00 17.35 132 PHE A C 1
ATOM 997 O O . PHE A 1 132 ? 12.066 32.236 22.751 1.00 17.86 132 PHE A O 1
ATOM 1005 N N . VAL A 1 133 ? 13.184 30.296 23.017 1.00 18.65 133 VAL A N 1
ATOM 1006 C CA . VAL A 1 133 ? 14.125 30.835 23.995 1.00 19.23 133 VAL A CA 1
ATOM 1007 C C . VAL A 1 133 ? 14.887 32.057 23.473 1.00 19.28 133 VAL A C 1
ATOM 1008 O O . VAL A 1 133 ? 15.102 33.020 24.213 1.00 19.23 133 VAL A O 1
ATOM 1012 N N . LEU A 1 134 ? 15.288 32.032 22.205 1.00 18.35 134 LEU A N 1
ATOM 1013 C CA . LEU A 1 134 ? 16.014 33.171 21.642 1.00 18.42 134 LEU A CA 1
ATOM 1014 C C . LEU A 1 134 ? 15.150 34.434 21.603 1.00 18.18 134 LEU A C 1
ATOM 1015 O O . LEU A 1 134 ? 15.668 35.549 21.649 1.00 18.50 134 LEU A O 1
ATOM 1020 N N . GLU A 1 135 ? 13.835 34.259 21.524 1.00 17.50 135 GLU A N 1
ATOM 1021 C CA . GLU A 1 135 ? 12.923 35.396 21.507 1.00 21.03 135 GLU A CA 1
ATOM 1022 C C . GLU A 1 135 ? 12.700 35.893 22.935 1.00 21.78 135 GLU A C 1
ATOM 1023 O O . GLU A 1 135 ? 12.760 37.096 23.199 1.00 18.91 135 GLU A O 1
ATOM 1029 N N . GLN A 1 136 ? 12.434 34.964 23.850 1.00 17.04 136 GLN A N 1
ATOM 1030 C CA . GLN A 1 136 ? 12.243 35.303 25.259 1.00 21.28 136 GLN A CA 1
ATOM 1031 C C . GLN A 1 136 ? 12.230 34.035 26.107 1.00 20.64 136 GLN A C 1
ATOM 1032 O O . GLN A 1 136 ? 11.878 32.960 25.620 1.00 21.77 136 GLN A O 1
ATOM 1038 N N . PRO A 1 137 ? 12.647 34.136 27.384 1.00 19.84 137 PRO A N 1
ATOM 1039 C CA . PRO A 1 137 ? 12.653 32.956 28.251 1.00 15.38 137 PRO A CA 1
ATOM 1040 C C . PRO A 1 137 ? 11.287 32.267 28.276 1.00 15.63 137 PRO A C 1
ATOM 1041 O O . PRO A 1 137 ? 10.244 32.916 28.191 1.00 15.81 137 PRO A O 1
ATOM 1045 N N . ILE A 1 138 ? 11.300 30.947 28.389 1.00 15.95 138 ILE A N 1
ATOM 1046 C CA . ILE A 1 138 ? 10.065 30.187 28.423 1.00 15.03 138 ILE A CA 1
ATOM 1047 C C . ILE A 1 138 ? 9.987 29.333 29.682 1.00 16.95 138 ILE A C 1
ATOM 1048 O O . ILE A 1 138 ? 11.009 28.956 30.263 1.00 14.33 138 ILE A O 1
ATOM 1053 N N . SER A 1 139 ? 8.760 29.040 30.096 1.00 15.07 139 SER A N 1
ATOM 1054 C CA . SER A 1 139 ? 8.515 28.198 31.257 1.00 14.36 139 SER A CA 1
ATOM 1055 C C . SER A 1 139 ? 8.225 26.788 30.756 1.00 16.84 139 SER A C 1
ATOM 1056 O O . SER A 1 139 ? 7.545 26.608 29.738 1.00 17.60 139 SER A O 1
ATOM 1059 N N . VAL A 1 140 ? 8.746 25.792 31.461 1.00 15.26 140 VAL A N 1
ATOM 1060 C CA . VAL A 1 140 ? 8.508 24.401 31.095 1.00 15.18 140 VAL A CA 1
ATOM 1061 C C . VAL A 1 140 ? 8.179 23.581 32.337 1.00 15.63 140 VAL A C 1
ATOM 1062 O O . VAL A 1 140 ? 8.718 23.829 33.416 1.00 13.82 140 VAL A O 1
ATOM 1066 N N . SER A 1 141 ? 7.265 22.628 32.187 1.00 14.34 141 SER A N 1
ATOM 1067 C CA . SER A 1 141 ? 6.909 21.744 33.285 1.00 13.61 141 SER A CA 1
ATOM 1068 C C . SER A 1 141 ? 8.034 20.713 33.318 1.00 15.40 141 SER A C 1
ATOM 1069 O O . SER A 1 141 ? 8.671 20.445 32.293 1.00 16.68 141 SER A O 1
ATOM 1072 N N . ILE A 1 142 ? 8.286 20.136 34.485 1.00 17.20 142 ILE A N 1
ATOM 1073 C CA . ILE A 1 142 ? 9.357 19.162 34.600 1.00 15.40 142 ILE A CA 1
ATOM 1074 C C . ILE A 1 142 ? 9.186 18.281 35.835 1.00 16.94 142 ILE A C 1
ATOM 1075 O O . ILE A 1 142 ? 8.404 18.596 36.738 1.00 15.83 142 ILE A O 1
ATOM 1080 N N . ASP A 1 143 ? 9.903 17.162 35.853 1.00 15.70 143 ASP A N 1
ATOM 1081 C CA . ASP A 1 143 ? 9.876 16.248 36.988 1.00 17.41 143 ASP A CA 1
ATOM 1082 C C . ASP A 1 143 ? 11.145 16.600 37.758 1.00 16.59 143 ASP A C 1
ATOM 1083 O O . ASP A 1 143 ? 12.247 16.260 37.331 1.00 17.80 143 ASP A O 1
ATOM 1088 N N . ALA A 1 144 ? 10.986 17.292 38.882 1.00 18.52 144 ALA A N 1
ATOM 1089 C CA . ALA A 1 144 ? 12.123 17.718 39.693 1.00 20.50 144 ALA A CA 1
ATOM 1090 C C . ALA A 1 144 ? 12.493 16.760 40.829 1.00 20.31 144 ALA A C 1
ATOM 1091 O O . ALA A 1 144 ? 12.991 17.192 41.866 1.00 19.08 144 ALA A O 1
ATOM 1093 N N . LYS A 1 145 ? 1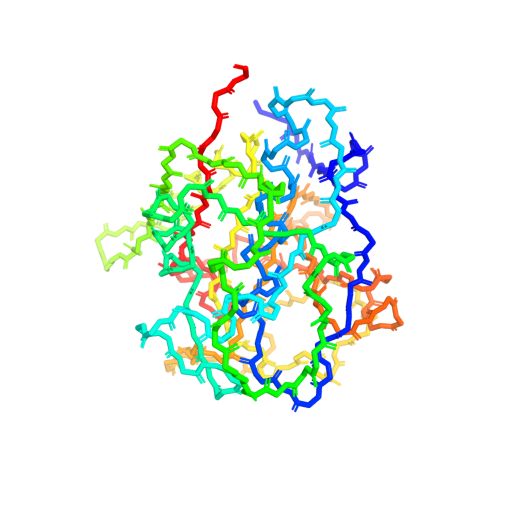2.273 15.463 40.629 1.00 19.59 145 LYS A N 1
ATOM 1094 C CA . LYS A 1 145 ? 12.576 14.469 41.659 1.00 19.77 145 LYS A CA 1
ATOM 1095 C C . LYS A 1 145 ? 14.031 14.463 42.142 1.00 18.79 145 LYS A C 1
ATOM 1096 O O . LYS A 1 145 ? 14.294 14.129 43.296 1.00 17.36 145 LYS A O 1
ATOM 1102 N N . ASP A 1 146 ? 14.972 14.833 41.272 1.00 18.99 146 ASP A N 1
ATOM 1103 C CA . ASP A 1 146 ? 16.394 14.846 41.632 1.00 18.84 146 ASP A CA 1
ATOM 1104 C C . ASP A 1 146 ? 16.943 16.210 42.043 1.00 19.38 146 ASP A C 1
ATOM 1105 O O . ASP A 1 146 ? 18.100 16.310 42.453 1.00 16.88 146 ASP A O 1
ATOM 1110 N N . PHE A 1 147 ? 16.129 17.254 41.921 1.00 20.29 147 PHE A N 1
ATOM 1111 C CA . PHE A 1 147 ? 16.576 18.604 42.255 1.00 21.57 147 PHE A CA 1
ATOM 1112 C C . PHE A 1 147 ? 17.217 18.757 43.634 1.00 19.75 147 PHE A C 1
ATOM 1113 O O . PHE A 1 147 ? 18.207 19.476 43.775 1.00 19.34 147 PHE A O 1
ATOM 1121 N N . HIS A 1 148 ? 16.684 18.078 44.645 1.00 22.28 148 HIS A N 1
ATOM 1122 C CA . HIS A 1 148 ? 17.269 18.197 45.978 1.00 27.78 148 HIS A CA 1
ATOM 1123 C C . HIS A 1 148 ? 18.627 17.493 46.080 1.00 28.86 148 HIS A C 1
ATOM 1124 O O . HIS A 1 148 ? 19.294 17.576 47.107 1.00 29.66 148 HIS A O 1
ATOM 1131 N N . PHE A 1 149 ? 19.031 16.812 45.008 1.00 27.09 149 PHE A N 1
ATOM 1132 C CA . PHE A 1 149 ? 20.315 16.101 44.959 1.00 26.71 149 PHE A CA 1
ATOM 1133 C C . PHE A 1 149 ? 21.331 16.900 44.149 1.00 25.20 149 PHE A C 1
ATOM 1134 O O . PHE A 1 149 ? 22.534 16.654 44.228 1.00 25.94 149 PHE A O 1
ATOM 1142 N N . TYR A 1 150 ? 20.835 17.851 43.364 1.00 24.21 150 TYR A N 1
ATOM 1143 C CA . TYR A 1 150 ? 21.676 18.664 42.491 1.00 22.24 150 TYR A CA 1
ATOM 1144 C C . TYR A 1 150 ? 22.510 19.742 43.172 1.00 24.06 150 TYR A C 1
ATOM 1145 O O . TYR A 1 150 ? 22.016 20.501 44.011 1.00 24.08 150 TYR A O 1
ATOM 1154 N N . SER A 1 151 ? 23.785 19.801 42.800 1.00 22.45 151 SER A N 1
ATOM 1155 C CA . SER A 1 151 ? 24.697 20.791 43.352 1.00 29.95 151 SER A CA 1
ATOM 1156 C C . SER A 1 151 ? 25.411 21.557 42.240 1.00 28.24 151 SER A C 1
ATOM 1157 O O . SER A 1 151 ? 25.807 22.706 42.427 1.00 32.28 151 SER A O 1
ATOM 1160 N N . GLY A 1 152 ? 25.565 20.923 41.080 1.00 25.92 152 GLY A N 1
ATOM 1161 C CA . GLY A 1 152 ? 26.234 21.580 39.970 1.00 21.18 152 GLY A CA 1
ATOM 1162 C C . GLY A 1 152 ? 26.392 20.687 38.751 1.00 21.96 152 GLY A C 1
ATOM 1163 O O . GLY A 1 152 ? 25.908 19.557 38.734 1.00 22.59 152 GLY A O 1
ATOM 1164 N N . GLY A 1 153 ? 27.063 21.201 37.726 1.00 19.99 153 GLY A N 1
ATOM 1165 C CA . GLY A 1 153 ? 27.279 20.436 36.509 1.00 21.21 153 GLY A CA 1
ATOM 1166 C C . GLY A 1 153 ? 26.055 20.350 35.613 1.00 23.72 153 GLY A C 1
ATOM 1167 O O . GLY A 1 153 ? 25.036 20.999 35.868 1.00 20.75 153 GLY A O 1
ATOM 1168 N N . ILE A 1 154 ? 26.158 19.544 34.558 1.00 22.65 154 ILE A N 1
ATOM 1169 C CA . ILE A 1 154 ? 25.061 19.357 33.614 1.00 21.59 154 ILE A CA 1
ATOM 1170 C C . ILE A 1 154 ? 24.236 18.143 34.025 1.00 22.59 154 ILE A C 1
ATOM 1171 O O . ILE A 1 154 ? 24.718 17.014 33.980 1.00 23.35 154 ILE A O 1
ATOM 1176 N N . TYR A 1 155 ? 22.995 18.389 34.437 1.00 20.14 155 TYR A N 1
ATOM 1177 C CA . TYR A 1 155 ? 22.086 17.328 34.862 1.00 18.74 155 TYR A CA 1
ATOM 1178 C C . TYR A 1 155 ? 21.599 16.542 33.642 1.00 19.93 155 TYR A C 1
ATOM 1179 O O . TYR A 1 155 ? 21.048 17.121 32.702 1.00 18.52 155 TYR A O 1
ATOM 1188 N N . ASP A 1 156 ? 21.786 15.222 33.661 1.00 19.05 156 ASP A N 1
ATOM 1189 C CA . ASP A 1 156 ? 21.395 14.395 32.518 1.00 19.84 156 ASP A CA 1
ATOM 1190 C C . ASP A 1 156 ? 20.084 13.620 32.624 1.00 20.95 156 ASP A C 1
ATOM 1191 O O . ASP A 1 156 ? 19.797 12.782 31.772 1.00 22.75 156 ASP A O 1
ATOM 1196 N N . GLY A 1 157 ? 19.286 13.889 33.653 1.00 18.81 157 GLY A N 1
ATOM 1197 C CA . GLY A 1 157 ? 18.032 13.173 33.792 1.00 19.30 157 GLY A CA 1
ATOM 1198 C C . GLY A 1 157 ? 18.034 12.213 34.966 1.00 18.44 157 GLY A C 1
ATOM 1199 O O . GLY A 1 157 ? 16.978 11.826 35.459 1.00 18.50 157 GLY A O 1
ATOM 1200 N N . GLY A 1 158 ? 19.227 11.823 35.404 1.00 19.05 158 GLY A N 1
ATOM 1201 C CA . GLY A 1 158 ? 19.367 10.926 36.541 1.00 15.66 158 GLY A CA 1
ATOM 1202 C C . GLY A 1 158 ? 18.308 9.855 36.735 1.00 20.63 158 GLY A C 1
ATOM 1203 O O . GLY A 1 158 ? 18.200 8.927 35.935 1.00 17.57 158 GLY A O 1
ATOM 1204 N N . ASN A 1 159 ? 17.522 9.991 37.802 1.00 18.32 159 ASN A N 1
ATOM 1205 C CA . ASN A 1 159 ? 16.480 9.024 38.135 1.00 20.50 159 ASN A CA 1
ATOM 1206 C C . ASN A 1 159 ? 15.134 9.197 37.447 1.00 21.97 159 ASN A C 1
ATOM 1207 O O . ASN A 1 159 ? 14.189 8.461 37.739 1.00 21.22 159 ASN A O 1
ATOM 1212 N N . CYS A 1 160 ? 15.030 10.164 36.543 1.00 21.97 160 CYS A N 1
ATOM 1213 C CA . CYS A 1 160 ? 13.769 10.355 35.837 1.00 22.54 160 CYS A CA 1
ATOM 1214 C C . CYS A 1 160 ? 13.527 9.220 34.858 1.00 24.45 160 CYS A C 1
ATOM 1215 O O . CYS A 1 160 ? 14.461 8.695 34.247 1.00 24.74 160 CYS A O 1
ATOM 1218 N N . SER A 1 161 ? 12.263 8.843 34.722 1.00 23.16 161 SER A N 1
ATOM 1219 C CA . SER A 1 161 ? 11.865 7.792 33.800 1.00 26.04 161 SER A CA 1
ATOM 1220 C C . SER A 1 161 ? 10.376 7.948 33.527 1.00 24.36 161 SER A C 1
ATOM 1221 O O . SER A 1 161 ? 9.644 8.513 34.342 1.00 24.87 161 SER A O 1
ATOM 1224 N N . SER A 1 162 ? 9.936 7.464 32.372 1.00 22.31 162 SER A N 1
ATOM 1225 C CA . SER A 1 162 ? 8.532 7.546 32.000 1.00 25.48 162 SER A CA 1
ATOM 1226 C C . SER A 1 162 ? 7.698 6.716 32.973 1.00 26.16 162 SER A C 1
ATOM 1227 O O . SER A 1 162 ? 8.094 5.621 33.359 1.00 28.59 162 SER A O 1
ATOM 1230 N N . PRO A 1 163 ? 6.536 7.237 33.397 1.00 26.78 163 PRO A N 1
ATOM 1231 C CA . PRO A 1 163 ? 5.979 8.539 33.017 1.00 24.67 163 PRO A CA 1
ATOM 1232 C C . PRO A 1 163 ? 6.601 9.659 33.846 1.00 23.06 163 PRO A C 1
ATOM 1233 O O . PRO A 1 163 ? 6.808 9.504 35.048 1.00 21.76 163 PRO A O 1
ATOM 1237 N N . TYR A 1 164 ? 6.897 10.784 33.205 1.00 22.08 164 TYR A N 1
ATOM 1238 C CA . TYR A 1 164 ? 7.494 11.908 33.914 1.00 23.19 164 TYR A CA 1
ATOM 1239 C C . TYR A 1 164 ? 6.411 12.714 34.616 1.00 25.85 164 TYR A C 1
ATOM 1240 O O . TYR A 1 164 ? 5.435 13.141 33.996 1.00 26.29 164 TYR A O 1
ATOM 1249 N N . GLY A 1 165 ? 6.580 12.908 35.917 1.00 23.09 165 GLY A N 1
ATOM 1250 C CA . GLY A 1 165 ? 5.601 13.668 36.663 1.00 23.57 165 GLY A CA 1
ATOM 1251 C C . GLY A 1 165 ? 5.804 15.159 36.487 1.00 23.35 165 GLY A C 1
ATOM 1252 O O . GLY A 1 165 ? 6.913 15.621 36.224 1.00 23.09 165 GLY A O 1
ATOM 1253 N N . ILE A 1 166 ? 4.720 15.914 36.600 1.00 22.04 166 ILE A N 1
ATOM 1254 C CA . ILE A 1 166 ? 4.791 17.361 36.491 1.00 21.43 166 ILE A CA 1
ATOM 1255 C C . ILE A 1 166 ? 4.584 17.868 37.910 1.00 22.50 166 ILE A C 1
ATOM 1256 O O . ILE A 1 166 ? 3.454 18.087 38.356 1.00 24.93 166 ILE A O 1
ATOM 1261 N N . ASN A 1 167 ? 5.693 18.026 38.623 1.00 20.55 167 ASN A N 1
ATOM 1262 C CA . ASN A 1 167 ? 5.663 18.478 40.006 1.00 19.47 167 ASN A CA 1
ATOM 1263 C C . ASN A 1 167 ? 6.451 19.770 40.191 1.00 18.70 167 ASN A C 1
ATOM 1264 O O . ASN A 1 167 ? 6.705 20.197 41.320 1.00 17.82 167 ASN A O 1
ATOM 1269 N N . HIS A 1 168 ? 6.829 20.401 39.084 1.00 19.39 168 HIS A N 1
ATOM 1270 C CA . HIS A 1 168 ? 7.608 21.628 39.171 1.00 17.03 168 HIS A CA 1
ATOM 1271 C C . HIS A 1 168 ? 7.736 22.301 37.803 1.00 16.17 168 HIS A C 1
ATOM 1272 O O . HIS A 1 168 ? 7.420 21.705 36.774 1.00 18.12 168 HIS A O 1
ATOM 1279 N N . PHE A 1 169 ? 8.176 23.556 37.810 1.00 14.20 169 PHE A N 1
ATOM 1280 C CA . PHE A 1 169 ? 8.371 24.333 36.593 1.00 15.64 169 PHE A CA 1
ATOM 1281 C C . PHE A 1 169 ? 9.650 25.149 36.752 1.00 15.03 169 PHE A C 1
ATOM 1282 O O . PHE A 1 169 ? 9.977 25.584 37.856 1.00 16.60 169 PHE A O 1
ATOM 1290 N N . VAL A 1 170 ? 10.372 25.346 35.653 1.00 15.31 170 VAL A N 1
ATOM 1291 C CA . VAL A 1 170 ? 11.588 26.150 35.676 1.00 14.24 170 VAL A CA 1
ATOM 1292 C C . VAL A 1 170 ? 11.564 27.092 34.481 1.00 17.54 170 VAL A C 1
ATOM 1293 O O . VAL A 1 170 ? 10.750 26.934 33.567 1.00 14.43 170 VAL A O 1
ATOM 1297 N N . LEU A 1 171 ? 12.452 28.077 34.500 1.00 16.25 171 LEU A N 1
ATOM 1298 C CA . LEU A 1 171 ? 12.530 29.059 33.431 1.00 17.45 171 LEU A CA 1
ATOM 1299 C C . LEU A 1 171 ? 13.774 28.832 32.583 1.00 18.54 171 LEU A C 1
ATOM 1300 O O . LEU A 1 171 ? 14.898 28.925 33.082 1.00 14.10 171 LEU A O 1
ATOM 1305 N N . ILE A 1 172 ? 13.578 28.524 31.305 1.00 14.79 172 ILE A N 1
ATOM 1306 C CA . ILE A 1 172 ? 14.711 28.317 30.413 1.00 15.98 172 ILE A CA 1
ATOM 1307 C C . ILE A 1 172 ? 15.102 29.693 29.884 1.00 15.26 172 ILE A C 1
ATOM 1308 O O . ILE A 1 172 ? 14.356 30.304 29.120 1.00 14.27 172 ILE A O 1
ATOM 1313 N N . VAL A 1 173 ? 16.275 30.172 30.288 1.00 14.49 173 VAL A N 1
ATOM 1314 C CA . VAL A 1 173 ? 16.737 31.494 29.883 1.00 15.10 173 VAL A CA 1
ATOM 1315 C C . VAL A 1 173 ? 17.811 31.460 28.808 1.00 16.81 173 VAL A C 1
ATOM 1316 O O . VAL A 1 173 ? 18.196 32.503 28.267 1.00 17.20 173 VAL A O 1
ATOM 1320 N N . GLY A 1 174 ? 18.293 30.263 28.494 1.00 17.02 174 GLY A N 1
ATOM 1321 C CA . GLY A 1 174 ? 19.321 30.152 27.480 1.00 16.54 174 GLY A CA 1
ATOM 1322 C C . GLY A 1 174 ? 19.838 28.746 27.265 1.00 18.59 174 GLY A C 1
ATOM 1323 O O . GLY A 1 174 ? 19.248 27.762 27.715 1.00 16.02 174 GLY A O 1
ATOM 1324 N N . TYR A 1 175 ? 20.960 28.656 26.564 1.00 19.19 175 TYR A N 1
ATOM 1325 C CA . TYR A 1 175 ? 21.571 27.371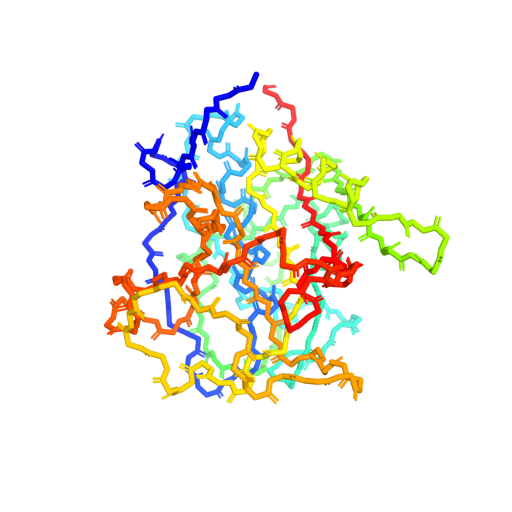 26.272 1.00 21.78 175 TYR A CA 1
ATOM 1326 C C . TYR A 1 175 ? 23.048 27.567 25.970 1.00 19.95 175 TYR A C 1
ATOM 1327 O O . TYR A 1 175 ? 23.493 28.679 25.695 1.00 20.29 175 TYR A O 1
ATOM 1336 N N . GLY A 1 176 ? 23.796 26.474 26.025 1.00 20.18 176 GLY A N 1
ATOM 1337 C CA . GLY A 1 176 ? 25.214 26.518 25.747 1.00 22.25 176 GLY A CA 1
ATOM 1338 C C . GLY A 1 176 ? 25.699 25.101 25.521 1.00 25.92 176 GLY A C 1
ATOM 1339 O O . GLY A 1 176 ? 24.895 24.188 25.320 1.00 22.55 176 GLY A O 1
ATOM 1340 N N . SER A 1 177 ? 27.009 24.907 25.555 1.00 25.73 177 SER A N 1
ATOM 1341 C CA . SER A 1 177 ? 27.569 23.580 25.354 1.00 31.03 177 SER A CA 1
ATOM 1342 C C . SER A 1 177 ? 28.929 23.502 26.033 1.00 31.83 177 SER A C 1
ATOM 1343 O O . SER A 1 177 ? 29.684 24.471 26.036 1.00 32.69 177 SER A O 1
ATOM 1346 N N . GLU A 1 178 ? 29.233 22.347 26.614 1.00 32.41 178 GLU A N 1
ATOM 1347 C CA . GLU A 1 178 ? 30.504 22.149 27.299 1.00 33.81 178 GLU A CA 1
ATOM 1348 C C . GLU A 1 178 ? 31.095 20.784 26.973 1.00 35.28 178 GLU A C 1
ATOM 1349 O O . GLU A 1 178 ? 30.518 19.755 27.318 1.00 33.68 178 GLU A O 1
ATOM 1355 N N . ASP A 1 179 ? 32.247 20.783 26.310 1.00 37.89 179 ASP A N 1
ATOM 1356 C CA . ASP A 1 179 ? 32.923 19.545 25.938 1.00 39.63 179 ASP A CA 1
ATOM 1357 C C . ASP A 1 179 ? 32.039 18.625 25.102 1.00 38.76 179 ASP A C 1
ATOM 1358 O O . ASP A 1 179 ? 32.049 17.408 25.289 1.00 39.84 179 ASP A O 1
ATOM 1363 N N . GLY A 1 180 ? 31.275 19.208 24.184 1.00 38.24 180 GLY A N 1
ATOM 1364 C CA . GLY A 1 180 ? 30.406 18.414 23.332 1.00 35.09 180 GLY A CA 1
ATOM 1365 C C . GLY A 1 180 ? 29.064 18.040 23.939 1.00 33.95 180 GLY A C 1
ATOM 1366 O O . GLY A 1 180 ? 28.294 17.298 23.333 1.00 34.71 180 GLY A O 1
ATOM 1367 N N . VAL A 1 181 ? 28.783 18.544 25.137 1.00 30.56 181 VAL A N 1
ATOM 1368 C CA . VAL A 1 181 ? 27.519 18.262 25.812 1.00 25.78 181 VAL A CA 1
ATOM 1369 C C . VAL A 1 181 ? 26.665 19.528 25.813 1.00 25.41 181 VAL A C 1
ATOM 1370 O O . VAL A 1 181 ? 27.026 20.522 26.443 1.00 23.87 181 VAL A O 1
ATOM 1374 N N . ASP A 1 182 ? 25.539 19.493 25.105 1.00 23.42 182 ASP A N 1
ATOM 1375 C CA . ASP A 1 182 ? 24.652 20.652 25.037 1.00 22.94 182 ASP A CA 1
ATOM 1376 C C . ASP A 1 182 ? 23.723 20.717 26.247 1.00 21.84 182 ASP A C 1
ATOM 1377 O O . ASP A 1 182 ? 23.335 19.686 26.796 1.00 21.21 182 ASP A O 1
ATOM 1382 N N . TYR A 1 183 ? 23.353 21.931 26.648 1.00 19.20 183 TYR A N 1
ATOM 1383 C CA . TYR A 1 183 ? 22.475 22.100 27.796 1.00 18.35 183 TYR A CA 1
ATOM 1384 C C . TYR A 1 183 ? 21.657 23.383 27.768 1.00 19.97 183 TYR A C 1
ATOM 1385 O O . TYR A 1 183 ? 22.009 24.348 27.091 1.00 17.55 183 TYR A O 1
ATOM 1394 N N . TRP A 1 184 ? 20.557 23.373 28.515 1.00 18.56 184 TRP A N 1
ATOM 1395 C CA . TRP A 1 184 ? 19.705 24.545 28.668 1.00 15.57 184 TRP A CA 1
ATOM 1396 C C . TRP A 1 184 ? 20.156 25.197 29.968 1.00 15.65 184 TRP A C 1
ATOM 1397 O O . TRP A 1 184 ? 20.664 24.522 30.867 1.00 14.61 184 TRP A O 1
ATOM 1408 N N . ILE A 1 185 ? 19.976 26.506 30.065 1.00 16.61 185 ILE A N 1
ATOM 1409 C CA . ILE A 1 185 ? 20.309 27.220 31.289 1.00 17.40 185 ILE A CA 1
ATOM 1410 C C . ILE A 1 185 ? 18.932 27.474 31.902 1.00 14.95 185 ILE A C 1
ATOM 1411 O O . ILE A 1 185 ? 18.109 28.196 31.329 1.00 15.58 185 ILE A O 1
ATOM 1416 N N . ALA A 1 186 ? 18.671 26.852 33.046 1.00 14.88 186 ALA A N 1
ATOM 1417 C CA . ALA A 1 186 ? 17.370 26.982 33.689 1.00 17.71 186 ALA A CA 1
ATOM 1418 C C . ALA A 1 186 ? 17.420 27.649 35.055 1.00 18.36 186 ALA A C 1
ATOM 1419 O O . ALA A 1 186 ? 18.182 27.239 35.927 1.00 17.42 186 ALA A O 1
ATOM 1421 N N . LYS A 1 187 ? 16.594 28.679 35.227 1.00 17.37 187 LYS A N 1
ATOM 1422 C CA . LYS A 1 187 ? 16.518 29.406 36.488 1.00 14.97 187 LYS A CA 1
ATOM 1423 C C . LYS A 1 187 ? 15.514 28.703 37.395 1.00 17.66 187 LYS A C 1
ATOM 1424 O O . LYS A 1 187 ? 14.373 28.449 36.996 1.00 18.08 187 LYS A O 1
ATOM 1430 N N . ASN A 1 188 ? 15.938 28.376 38.611 1.00 14.53 188 ASN A N 1
ATOM 1431 C CA . ASN A 1 188 ? 15.054 27.710 39.556 1.00 15.28 188 ASN A CA 1
ATOM 1432 C C . ASN A 1 188 ? 14.618 28.747 40.590 1.00 15.59 188 ASN A C 1
ATOM 1433 O O . ASN A 1 188 ? 15.086 29.886 40.561 1.00 18.17 188 ASN A O 1
ATOM 1438 N N . SER A 1 189 ? 13.730 28.349 41.495 1.00 17.75 189 SER A N 1
ATOM 1439 C CA . SER A 1 189 ? 13.212 29.239 42.527 1.00 16.56 189 SER A CA 1
ATOM 1440 C C . SER A 1 189 ? 13.413 28.644 43.921 1.00 18.94 189 SER A C 1
ATOM 1441 O O . SER A 1 189 ? 12.510 28.662 44.761 1.00 18.61 189 SER A O 1
ATOM 1444 N N . TRP A 1 190 ? 14.612 28.128 44.163 1.00 20.59 190 TRP A N 1
ATOM 1445 C CA . TRP A 1 190 ? 14.939 27.514 45.442 1.00 20.47 190 TRP A CA 1
ATOM 1446 C C . TRP A 1 190 ? 16.078 28.247 46.139 1.00 19.75 190 TRP A C 1
ATOM 1447 O O . TRP A 1 190 ? 16.818 27.648 46.919 1.00 23.08 190 TRP A O 1
ATOM 1458 N N . GLY A 1 191 ? 16.218 29.538 45.857 1.00 19.90 191 GLY A N 1
ATOM 1459 C CA . GLY A 1 191 ? 17.282 30.316 46.468 1.00 21.24 191 GLY A CA 1
ATOM 1460 C C . GLY A 1 191 ? 18.557 30.284 45.645 1.00 18.81 191 GLY A C 1
ATOM 1461 O O . GLY A 1 191 ? 18.785 29.353 44.875 1.00 18.11 191 GLY A O 1
ATOM 1462 N N . GLU A 1 192 ? 19.399 31.297 45.815 1.00 19.37 192 GLU A N 1
ATOM 1463 C CA . GLU A 1 192 ? 20.647 31.388 45.063 1.00 23.07 192 GLU A CA 1
ATOM 1464 C C . GLU A 1 192 ? 21.711 30.393 45.532 1.00 23.48 192 GLU A C 1
ATOM 1465 O O . GLU A 1 192 ? 22.701 30.159 44.835 1.00 23.01 192 GLU A O 1
ATOM 1471 N N . ASP A 1 193 ? 21.499 29.802 46.705 1.00 24.68 193 ASP A N 1
ATOM 1472 C CA . ASP A 1 193 ? 22.440 28.830 47.254 1.00 28.01 193 ASP A CA 1
ATOM 1473 C C . ASP A 1 193 ? 22.268 27.446 46.630 1.00 28.52 193 ASP A C 1
ATOM 1474 O O . ASP A 1 193 ? 23.149 26.595 46.747 1.00 29.16 193 ASP A O 1
ATOM 1479 N N . TRP A 1 194 ? 21.133 27.219 45.978 1.00 26.85 194 TRP A N 1
ATOM 1480 C CA . TRP A 1 194 ? 20.870 25.932 45.334 1.00 24.35 194 TRP A CA 1
ATOM 1481 C C . TRP A 1 194 ? 21.491 25.883 43.943 1.00 23.29 194 TRP A C 1
ATOM 1482 O O . TRP A 1 194 ? 21.458 26.870 43.207 1.00 23.51 194 TRP A O 1
ATOM 1493 N N . GLY A 1 195 ? 22.049 24.727 43.589 1.00 25.64 195 GLY A N 1
ATOM 1494 C CA . GLY A 1 195 ? 22.655 24.551 42.279 1.00 23.92 195 GLY A CA 1
ATOM 1495 C C . GLY A 1 195 ? 23.763 25.523 41.919 1.00 23.11 195 GLY A C 1
ATOM 1496 O O . GLY A 1 195 ? 24.633 25.825 42.732 1.00 23.27 195 GLY A O 1
ATOM 1497 N N . ILE A 1 196 ? 23.738 26.008 40.682 1.00 20.17 196 ILE A N 1
ATOM 1498 C CA . ILE A 1 196 ? 24.744 26.953 40.206 1.00 22.55 196 ILE A CA 1
ATOM 1499 C C . ILE A 1 196 ? 24.189 28.365 40.365 1.00 22.41 196 ILE A C 1
ATOM 1500 O O . ILE A 1 196 ? 23.622 28.930 39.426 1.00 23.46 196 ILE A O 1
ATOM 1505 N N . ASP A 1 197 ? 24.365 28.928 41.557 1.00 21.64 197 ASP A N 1
ATOM 1506 C CA . ASP A 1 197 ? 23.858 30.259 41.862 1.00 20.89 197 ASP A CA 1
ATOM 1507 C C . ASP A 1 197 ? 22.345 30.307 41.619 1.00 19.33 197 ASP A C 1
ATOM 1508 O O . ASP A 1 197 ? 21.823 31.288 41.089 1.00 22.86 197 ASP A O 1
ATOM 1513 N N . GLY A 1 198 ? 21.651 29.237 41.997 1.00 16.95 198 GLY A N 1
ATOM 1514 C CA . GLY A 1 198 ? 20.209 29.186 41.822 1.00 16.54 198 GLY A CA 1
ATOM 1515 C C . GLY A 1 198 ? 19.718 28.638 40.491 1.00 17.86 198 GLY A C 1
ATOM 1516 O O . GLY A 1 198 ? 18.508 28.525 40.275 1.00 15.18 198 GLY A O 1
ATOM 1517 N N . TYR A 1 199 ? 20.650 28.300 39.604 1.00 18.38 199 TYR A N 1
ATOM 1518 C CA . TYR A 1 199 ? 20.324 27.756 38.286 1.00 20.68 199 TYR A CA 1
ATOM 1519 C C . TYR A 1 199 ? 20.781 26.306 38.145 1.00 22.03 199 TYR A C 1
ATOM 1520 O O . TYR A 1 199 ? 21.631 25.828 38.898 1.00 19.70 199 TYR A O 1
ATOM 1529 N N . ILE A 1 200 ? 20.214 25.617 37.160 1.00 21.94 200 ILE A N 1
ATOM 1530 C CA . ILE A 1 200 ? 20.587 24.238 36.876 1.00 19.84 200 ILE A CA 1
ATOM 1531 C C . ILE A 1 200 ? 20.757 24.094 35.367 1.00 19.68 200 ILE A C 1
ATOM 1532 O O . ILE A 1 200 ? 19.945 24.599 34.596 1.00 17.16 200 ILE A O 1
ATOM 1537 N N . ARG A 1 201 ? 21.840 23.447 34.950 1.00 18.47 201 ARG A N 1
ATOM 1538 C CA . ARG A 1 201 ? 22.083 23.210 33.535 1.00 18.47 201 ARG A CA 1
ATOM 1539 C C . ARG A 1 201 ? 21.467 21.850 33.236 1.00 19.74 201 ARG A C 1
ATOM 1540 O O . ARG A 1 201 ? 21.798 20.855 33.880 1.00 19.34 201 ARG A O 1
ATOM 1548 N N . ILE A 1 202 ? 20.555 21.822 32.272 1.00 19.14 202 ILE A N 1
ATOM 1549 C CA . ILE A 1 202 ? 19.873 20.594 31.896 1.00 18.54 202 ILE A CA 1
ATOM 1550 C C . ILE A 1 202 ? 20.343 20.148 30.518 1.00 20.23 202 ILE A C 1
ATOM 1551 O O . ILE A 1 202 ? 20.248 20.900 29.548 1.00 18.04 202 ILE A O 1
ATOM 1556 N N . GLN A 1 203 ? 20.851 18.923 30.428 1.00 21.36 203 GLN A N 1
ATOM 1557 C CA . GLN A 1 203 ? 21.327 18.430 29.146 1.00 18.17 203 GLN A CA 1
ATOM 1558 C C . GLN A 1 203 ? 20.180 18.380 28.142 1.00 18.23 203 GLN A C 1
ATOM 1559 O O . GLN A 1 203 ? 19.034 18.105 28.504 1.00 18.69 203 GLN A O 1
ATOM 1565 N N . ARG A 1 204 ? 20.488 18.682 26.885 1.00 18.65 204 ARG A N 1
ATOM 1566 C CA . ARG A 1 204 ? 19.490 18.644 25.827 1.00 19.50 204 ARG A CA 1
ATOM 1567 C C . ARG A 1 204 ? 19.989 17.715 24.723 1.00 21.68 204 ARG A C 1
ATOM 1568 O O . ARG A 1 204 ? 21.135 17.259 24.755 1.00 20.87 204 ARG A O 1
ATOM 1576 N N . ASN A 1 205 ? 19.121 17.420 23.761 1.00 23.06 205 ASN A N 1
ATOM 1577 C CA . ASN A 1 205 ? 19.471 16.531 22.661 1.00 24.22 205 ASN A CA 1
ATOM 1578 C C . ASN A 1 205 ? 19.955 15.171 23.170 1.00 23.13 205 ASN A C 1
ATOM 1579 O O . ASN A 1 205 ? 20.880 14.589 22.603 1.00 22.84 205 ASN A O 1
ATOM 1584 N N . THR A 1 206 ? 19.327 14.667 24.231 1.00 22.74 206 THR A N 1
ATOM 1585 C CA . THR A 1 206 ? 19.707 13.376 24.802 1.00 22.90 206 THR A CA 1
ATOM 1586 C C . THR A 1 206 ? 19.127 12.209 24.010 1.00 26.88 206 THR A C 1
ATOM 1587 O O . THR A 1 206 ? 19.502 11.057 24.223 1.00 27.97 206 THR A O 1
ATOM 1591 N N . GLY A 1 207 ? 18.203 12.508 23.103 1.00 27.25 207 GLY A N 1
ATOM 1592 C CA . GLY A 1 207 ? 17.598 11.458 22.306 1.00 25.91 207 GLY A CA 1
ATOM 1593 C C . GLY A 1 207 ? 16.122 11.241 22.579 1.00 24.40 207 GLY A C 1
ATOM 1594 O O . GLY A 1 207 ? 15.392 10.821 21.688 1.00 24.84 207 GLY A O 1
ATOM 1595 N N . ASN A 1 208 ? 15.671 11.516 23.801 1.00 21.05 208 ASN A N 1
ATOM 1596 C CA . ASN A 1 208 ? 14.260 11.328 24.124 1.00 20.18 208 ASN A CA 1
ATOM 1597 C C . ASN A 1 208 ? 13.440 12.546 23.706 1.00 20.77 208 ASN A C 1
ATOM 1598 O O . ASN A 1 208 ? 13.746 13.680 24.080 1.00 20.53 208 ASN A O 1
ATOM 1603 N N . LEU A 1 209 ? 12.397 12.293 22.927 1.00 22.13 209 LEU A N 1
ATOM 1604 C CA . LEU A 1 209 ? 11.503 13.332 22.435 1.00 23.99 209 LEU A CA 1
ATOM 1605 C C . LEU A 1 209 ? 11.003 14.261 23.548 1.00 21.31 209 LEU A C 1
ATOM 1606 O O . LEU A 1 209 ? 10.928 15.479 23.366 1.00 21.67 209 LEU A O 1
ATOM 1611 N N . LEU A 1 210 ? 10.664 13.678 24.692 1.00 17.95 210 LEU A N 1
ATOM 1612 C CA . LEU A 1 210 ? 10.149 14.440 25.826 1.00 17.77 210 LEU A CA 1
ATOM 1613 C C . LEU A 1 210 ? 11.221 15.190 26.611 1.00 16.11 210 LEU A C 1
ATOM 1614 O O . LEU A 1 210 ? 10.906 15.932 27.542 1.00 18.01 210 LEU A O 1
ATOM 1619 N N . GLY A 1 211 ? 12.481 14.994 26.236 1.00 15.45 211 GLY A N 1
ATOM 1620 C CA . GLY A 1 211 ? 13.570 15.671 26.915 1.00 15.51 211 GLY A CA 1
ATOM 1621 C C . GLY A 1 211 ? 13.842 15.151 28.314 1.00 14.54 211 GLY A C 1
ATOM 1622 O O . GLY A 1 211 ? 13.148 14.259 28.804 1.00 15.30 211 GLY A O 1
ATOM 1623 N N . VAL A 1 212 ? 14.869 15.708 28.950 1.00 15.14 212 VAL A N 1
ATOM 1624 C CA . VAL A 1 212 ? 15.253 15.326 30.305 1.00 17.27 212 VAL A CA 1
ATOM 1625 C C . VAL A 1 212 ? 14.104 15.575 31.275 1.00 17.05 212 VAL A C 1
ATOM 1626 O O . VAL A 1 212 ? 13.591 16.692 31.372 1.00 17.07 212 VAL A O 1
ATOM 1630 N N . CYS A 1 213 ? 13.705 14.519 31.980 1.00 15.49 213 CYS A N 1
ATOM 1631 C CA . CYS A 1 213 ? 12.619 14.582 32.948 1.00 17.24 213 CYS A CA 1
ATOM 1632 C C . CYS A 1 213 ? 11.336 15.184 32.365 1.00 16.62 213 CYS A C 1
ATOM 1633 O O . CYS A 1 213 ? 10.547 15.802 33.084 1.00 16.66 213 CYS A O 1
ATOM 1636 N N . GLY A 1 214 ? 11.144 14.996 31.060 1.00 15.50 214 GLY A N 1
ATOM 1637 C CA . GLY A 1 214 ? 9.962 15.499 30.376 1.00 17.06 214 GLY A CA 1
ATOM 1638 C C . GLY A 1 214 ? 9.889 17.006 30.166 1.00 17.87 214 GLY A C 1
ATOM 1639 O O . GLY A 1 214 ? 8.811 17.541 29.915 1.00 14.00 214 GLY A O 1
ATOM 1640 N N . MET A 1 215 ? 11.023 17.695 30.238 1.00 16.84 215 MET A N 1
ATOM 1641 C CA . MET A 1 215 ? 11.019 19.150 30.079 1.00 16.94 215 MET A CA 1
ATOM 1642 C C . MET A 1 215 ? 10.594 19.692 28.707 1.00 16.71 215 MET A C 1
ATOM 1643 O O . MET A 1 215 ? 10.262 20.871 28.600 1.00 14.25 215 MET A O 1
ATOM 1648 N N . ASN A 1 216 ? 10.607 18.853 27.670 1.00 16.83 216 ASN A N 1
ATOM 1649 C CA . ASN A 1 216 ? 10.209 19.284 26.317 1.00 17.80 216 ASN A CA 1
ATOM 1650 C C . ASN A 1 216 ? 8.694 19.240 26.117 1.00 17.74 216 ASN A C 1
ATOM 1651 O O . ASN A 1 216 ? 8.165 19.836 25.177 1.00 19.45 216 ASN A O 1
ATOM 1656 N N . TYR A 1 217 ? 8.014 18.518 27.003 1.00 15.90 217 TYR 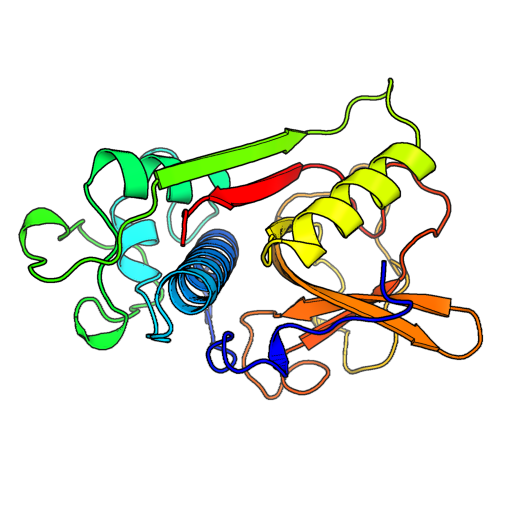A N 1
ATOM 1657 C CA . TYR A 1 217 ? 6.573 18.304 26.928 1.00 18.31 217 TYR A CA 1
ATOM 1658 C C . TYR A 1 217 ? 5.624 19.492 26.835 1.00 18.93 217 TYR A C 1
ATOM 1659 O O . TYR A 1 217 ? 4.808 19.566 25.911 1.00 18.79 217 TYR A O 1
ATOM 1668 N N . PHE A 1 218 ? 5.715 20.413 27.787 1.00 16.28 218 PHE A N 1
ATOM 1669 C CA . PHE A 1 218 ? 4.799 21.546 27.809 1.00 16.56 218 PHE A CA 1
ATOM 1670 C C . PHE A 1 218 ? 5.475 22.887 28.069 1.00 16.03 218 PHE A C 1
ATOM 1671 O O . PHE A 1 218 ? 5.704 23.266 29.217 1.00 16.06 218 PHE A O 1
ATOM 1679 N N . ALA A 1 219 ? 5.776 23.604 26.995 1.00 14.61 219 ALA A N 1
ATOM 1680 C CA . ALA A 1 219 ? 6.394 24.916 27.100 1.00 16.96 219 ALA A CA 1
ATOM 1681 C C . ALA A 1 219 ? 5.307 25.981 26.987 1.00 17.91 219 ALA A C 1
ATOM 1682 O O . ALA A 1 219 ? 4.314 25.796 26.282 1.00 19.20 219 ALA A O 1
ATOM 1684 N N . SER A 1 220 ? 5.488 27.088 27.695 1.00 16.56 220 SER A N 1
ATOM 1685 C CA . SER A 1 220 ? 4.531 28.182 27.644 1.00 16.77 220 SER A CA 1
ATOM 1686 C C . SER A 1 220 ? 5.267 29.470 27.957 1.00 17.83 220 SER A C 1
ATOM 1687 O O . SER A 1 220 ? 6.162 29.491 28.800 1.00 14.83 220 SER A O 1
ATOM 1690 N N . TYR A 1 221 ? 4.888 30.548 27.281 1.00 15.20 221 TYR A N 1
ATOM 1691 C CA . TYR A 1 221 ? 5.551 31.823 27.496 1.00 19.76 221 TYR A CA 1
ATOM 1692 C C . TYR A 1 221 ? 4.663 33.013 27.186 1.00 18.04 221 TYR A C 1
ATOM 1693 O O . TYR A 1 221 ? 3.741 32.925 26.366 1.00 18.78 221 TYR A O 1
ATOM 1702 N N . PRO A 1 222 ? 4.932 34.148 27.843 1.00 17.60 222 PRO A N 1
ATOM 1703 C CA . PRO A 1 222 ? 4.152 35.364 27.619 1.00 20.01 222 PRO A CA 1
ATOM 1704 C C . PRO A 1 222 ? 4.692 36.032 26.359 1.00 20.81 222 PRO A C 1
ATOM 1705 O O . PRO A 1 222 ? 5.880 35.908 26.043 1.00 22.56 222 PRO A O 1
ATOM 1709 N N . ILE A 1 223 ? 3.818 36.724 25.640 1.00 21.45 223 ILE A N 1
ATOM 1710 C CA . ILE A 1 223 ? 4.207 37.409 24.417 1.00 22.67 223 ILE A CA 1
ATOM 1711 C C . ILE A 1 223 ? 3.999 38.907 24.600 1.00 21.56 223 ILE A C 1
ATOM 1712 O O . ILE A 1 223 ? 2.924 39.346 25.008 1.00 23.53 223 ILE A O 1
ATOM 1717 N N . ILE A 1 224 ? 5.039 39.685 24.318 1.00 25.51 224 ILE A N 1
ATOM 1718 C CA . ILE A 1 224 ? 4.964 41.136 24.454 1.00 29.99 224 ILE A CA 1
ATOM 1719 C C . ILE A 1 224 ? 5.735 41.814 23.328 1.00 32.44 224 ILE A C 1
ATOM 1720 O O . ILE A 1 224 ? 6.936 41.600 23.170 1.00 34.88 224 ILE A O 1
ATOM 1725 N N . GLU A 1 225 ? 5.039 42.627 22.541 1.00 35.57 225 GLU A N 1
ATOM 1726 C CA . GLU A 1 225 ? 5.673 43.336 21.437 1.00 36.75 225 GLU A CA 1
ATOM 1727 C C . GLU A 1 225 ? 6.498 44.508 21.975 1.00 38.38 225 GLU A C 1
ATOM 1728 O O . GLU A 1 225 ? 6.142 45.122 22.981 1.00 37.74 225 GLU A O 1
ATOM 1730 N N . LYS A 1 226 ? 7.602 44.811 21.299 1.00 42.10 226 LYS A N 1
ATOM 1731 C CA . LYS A 1 226 ? 8.480 45.904 21.710 1.00 44.33 226 LYS A CA 1
ATOM 1732 C C . LYS A 1 226 ? 7.736 47.237 21.764 1.00 47.26 226 LYS A C 1
ATOM 1733 O O . LYS A 1 226 ? 6.590 47.300 21.267 1.00 47.34 226 LYS A O 1
#

Solvent-accessible surface area: 10104 Å² total; per-residue (Å²): 116,59,98,64,63,14,26,41,165,103,58,11,22,14,164,15,24,131,14,22,177,10,31,0,4,1,0,16,4,0,1,6,0,0,2,0,3,29,7,62,18,68,67,93,72,59,34,0,0,0,0,3,0,9,17,4,6,133,115,7,108,5,29,183,42,3,76,0,60,18,0,0,63,20,1,65,154,62,42,2,0,0,20,40,86,79,9,80,57,97,34,142,92,32,168,53,66,11,155,136,22,171,107,88,17,75,11,82,82,54,12,76,39,96,16,53,143,152,33,70,39,84,99,0,9,72,29,0,42,56,36,0,45,111,17,0,1,0,0,0,2,12,12,92,8,1,122,142,23,98,35,46,40,21,94,8,57,93,21,69,86,125,48,33,56,77,9,3,1,4,0,0,0,6,5,62,84,141,75,53,51,17,1,21,0,16,4,7,69,13,106,150,30,18,59,95,0,33,0,74,0,44,21,73,61,51,68,39,55,7,8,2,5,2,1,81,13,0,0,30,0,66,30,75,123

B-factor: mean 24.85, std 9.45, range [10.19, 65.21]

CATH classification: 3.90.70.10

Organism: NCBI:txid109171